Protein AF-S7WBQ9-F1 (afdb_monomer_lite)

Structure (mmCIF, N/CA/C/O backbone):
data_AF-S7WBQ9-F1
#
_entry.id   AF-S7WBQ9-F1
#
loop_
_atom_site.group_PDB
_atom_site.id
_atom_site.type_symbol
_atom_site.label_atom_id
_atom_site.label_alt_id
_atom_site.label_comp_id
_atom_site.label_asym_id
_atom_site.label_entity_id
_atom_site.label_seq_id
_atom_site.pdbx_PDB_ins_code
_atom_site.Cartn_x
_atom_site.Cartn_y
_atom_site.Cartn_z
_atom_site.occupancy
_atom_site.B_iso_or_equiv
_atom_site.auth_seq_id
_atom_site.auth_comp_id
_atom_site.auth_asym_id
_atom_site.auth_atom_id
_atom_site.pdbx_PDB_model_num
ATOM 1 N N . MET A 1 1 ? -24.923 5.954 -18.739 1.00 46.47 1 MET A N 1
ATOM 2 C CA . MET A 1 1 ? -25.498 4.594 -18.736 1.00 46.47 1 MET A CA 1
ATOM 3 C C . MET A 1 1 ? -24.574 3.638 -17.992 1.00 46.47 1 MET A C 1
ATOM 5 O O . MET A 1 1 ? -24.980 3.175 -16.937 1.00 46.47 1 MET A O 1
ATOM 9 N N . ASP A 1 2 ? -23.311 3.477 -18.403 1.00 51.97 2 ASP A N 1
ATOM 10 C CA . ASP A 1 2 ? -22.378 2.523 -17.764 1.00 51.97 2 ASP A CA 1
ATOM 11 C C . ASP A 1 2 ? -22.096 2.771 -16.276 1.00 51.97 2 ASP A C 1
ATOM 13 O O . ASP A 1 2 ? -22.209 1.851 -15.475 1.00 51.97 2 ASP A O 1
ATOM 17 N N . LYS A 1 3 ? -21.796 4.011 -15.855 1.00 46.22 3 LYS A N 1
ATOM 18 C CA . LYS A 1 3 ? -21.538 4.309 -14.427 1.00 46.22 3 LYS A CA 1
ATOM 19 C C . LYS A 1 3 ? -22.728 3.974 -13.517 1.00 46.22 3 LYS A C 1
ATOM 21 O O . LYS A 1 3 ? -22.528 3.496 -12.409 1.00 46.22 3 LYS A O 1
ATOM 26 N N . PHE A 1 4 ? -23.950 4.213 -13.992 1.00 50.03 4 PHE A N 1
ATOM 27 C CA . PHE A 1 4 ? -25.176 3.927 -13.245 1.00 50.03 4 PHE A CA 1
ATOM 28 C C . PHE A 1 4 ? -25.450 2.421 -13.175 1.00 50.03 4 PHE A C 1
ATOM 30 O O . PHE A 1 4 ? -25.741 1.898 -12.105 1.00 50.03 4 PHE A O 1
ATOM 37 N N . TYR A 1 5 ? -25.278 1.717 -14.297 1.00 56.56 5 TYR A N 1
ATOM 38 C CA . TYR A 1 5 ? -25.390 0.262 -14.347 1.00 56.56 5 TYR A CA 1
ATOM 39 C C . TYR A 1 5 ? -24.385 -0.418 -13.410 1.00 56.56 5 TYR A C 1
ATOM 41 O O . TYR A 1 5 ? -24.776 -1.266 -12.617 1.00 56.56 5 TYR A O 1
ATOM 49 N N . HIS A 1 6 ? -23.115 -0.000 -13.433 1.00 54.56 6 HIS A N 1
ATOM 50 C CA . HIS A 1 6 ? -22.093 -0.540 -12.534 1.00 54.56 6 HIS A CA 1
ATOM 51 C C . HIS A 1 6 ? -22.377 -0.231 -11.062 1.00 54.56 6 HIS A C 1
ATOM 53 O O . HIS A 1 6 ? -22.178 -1.100 -10.224 1.00 54.56 6 HIS A O 1
ATOM 59 N N . ALA A 1 7 ? -22.888 0.960 -10.738 1.00 56.34 7 ALA A N 1
ATOM 60 C CA . ALA A 1 7 ? -23.257 1.292 -9.364 1.00 56.34 7 ALA A CA 1
ATOM 61 C C . ALA A 1 7 ? -24.378 0.383 -8.832 1.00 56.34 7 ALA A C 1
ATOM 63 O O . ALA A 1 7 ? -24.259 -0.152 -7.733 1.00 56.34 7 ALA A O 1
ATOM 64 N N . ILE A 1 8 ? -25.436 0.159 -9.622 1.00 60.88 8 ILE A N 1
ATOM 65 C CA . ILE A 1 8 ? -26.539 -0.735 -9.231 1.00 60.88 8 ILE A CA 1
ATOM 66 C C . ILE A 1 8 ? -26.083 -2.191 -9.179 1.00 60.88 8 ILE A C 1
ATOM 68 O O . ILE A 1 8 ? -26.429 -2.905 -8.241 1.00 60.88 8 ILE A O 1
ATOM 72 N N . LYS A 1 9 ? -25.286 -2.626 -10.158 1.00 64.19 9 LYS A N 1
ATOM 73 C CA . LYS A 1 9 ? -24.733 -3.977 -10.195 1.00 64.19 9 LYS A CA 1
ATOM 74 C C . LYS A 1 9 ? -23.883 -4.257 -8.951 1.00 64.19 9 LYS A C 1
ATOM 76 O O . LYS A 1 9 ? -24.163 -5.225 -8.257 1.00 64.19 9 LYS A O 1
ATOM 81 N N . ASN A 1 10 ? -22.940 -3.377 -8.614 1.00 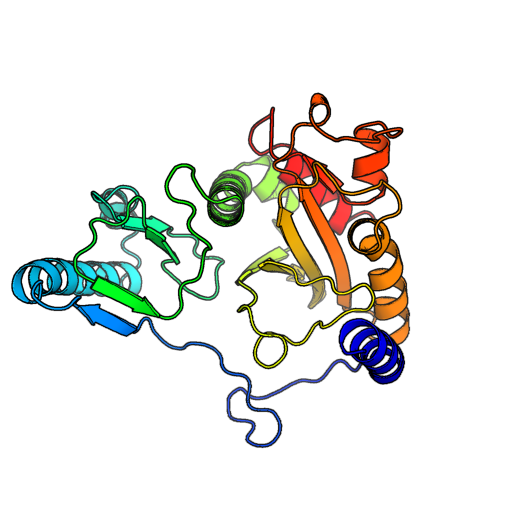59.72 10 ASN A N 1
ATOM 82 C CA . ASN A 1 10 ? -22.098 -3.535 -7.425 1.00 59.72 10 ASN A CA 1
ATOM 83 C C . ASN A 1 10 ? -22.928 -3.495 -6.130 1.00 59.72 10 ASN A C 1
ATOM 85 O O . ASN A 1 10 ? -22.661 -4.257 -5.208 1.00 59.72 10 ASN A O 1
ATOM 89 N N . ALA A 1 11 ? -23.962 -2.646 -6.058 1.00 59.94 11 ALA A N 1
ATOM 90 C CA . ALA A 1 11 ? -24.859 -2.593 -4.901 1.00 59.94 11 ALA A CA 1
ATOM 91 C C . ALA A 1 11 ? -25.689 -3.880 -4.720 1.00 59.94 11 ALA A C 1
ATOM 93 O O . ALA A 1 11 ? -26.032 -4.239 -3.593 1.00 59.94 11 ALA A O 1
ATOM 94 N N . TYR A 1 12 ? -26.022 -4.567 -5.817 1.00 58.50 12 TYR A N 1
ATOM 95 C CA . TYR A 1 12 ? -26.686 -5.869 -5.789 1.00 58.50 12 TYR A CA 1
ATOM 96 C C . TYR A 1 12 ? -25.706 -6.994 -5.431 1.00 58.50 12 TYR A C 1
ATOM 98 O O . TYR A 1 12 ? -25.972 -7.771 -4.520 1.00 58.50 12 TYR A O 1
ATOM 106 N N . GLU A 1 13 ? -24.553 -7.055 -6.100 1.00 64.75 13 GLU A N 1
ATOM 107 C CA . GLU A 1 13 ? -23.525 -8.082 -5.873 1.00 64.75 13 GLU A CA 1
ATOM 108 C C . GLU A 1 13 ? -22.939 -8.006 -4.458 1.00 64.75 13 GLU A C 1
ATOM 110 O O . GLU A 1 13 ? -22.724 -9.038 -3.826 1.00 64.75 13 GLU A O 1
ATOM 115 N N . GLY A 1 14 ? -22.788 -6.802 -3.901 1.00 58.72 14 GLY A N 1
ATOM 116 C CA . GLY A 1 14 ? -22.275 -6.604 -2.546 1.00 58.72 14 GLY A CA 1
ATOM 117 C C . GLY A 1 14 ? -23.183 -7.105 -1.415 1.00 58.72 14 GLY A C 1
ATOM 118 O O . GLY A 1 14 ? -22.824 -6.996 -0.244 1.00 58.72 14 GLY A O 1
ATOM 119 N N . GLN A 1 15 ? -24.364 -7.648 -1.729 1.00 63.94 15 GLN A N 1
ATOM 120 C CA . GLN A 1 15 ? -25.217 -8.355 -0.765 1.00 63.94 15 GLN A CA 1
ATOM 121 C C . GLN A 1 15 ? -24.813 -9.822 -0.584 1.00 63.94 15 GLN A C 1
ATOM 123 O O . GLN A 1 15 ? -25.278 -10.463 0.352 1.00 63.94 15 GLN A O 1
ATOM 128 N N . PHE A 1 16 ? -23.948 -10.338 -1.458 1.00 66.88 16 PHE A N 1
ATOM 129 C CA . PHE A 1 16 ? -23.557 -11.745 -1.513 1.00 66.88 16 PHE A CA 1
ATOM 130 C C . PHE A 1 16 ? -22.056 -11.940 -1.264 1.00 66.88 16 PHE A C 1
ATOM 132 O O . PHE A 1 16 ? -21.484 -12.933 -1.709 1.00 66.88 16 PHE A O 1
ATOM 139 N N . TYR A 1 17 ? -21.402 -10.991 -0.584 1.00 67.62 17 TYR A N 1
ATOM 140 C CA . TYR A 1 17 ? -20.005 -11.161 -0.196 1.00 67.62 1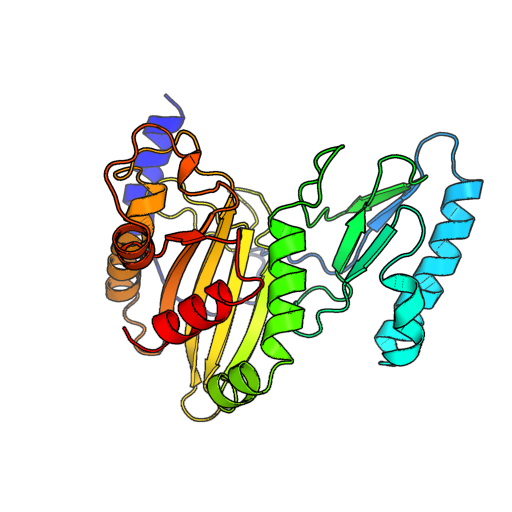7 TYR A CA 1
ATOM 141 C C . TYR A 1 17 ? -19.855 -12.359 0.746 1.00 67.62 17 TYR A C 1
ATOM 143 O O . TYR A 1 17 ? -20.604 -12.495 1.711 1.00 67.62 17 TYR A O 1
ATOM 151 N N . ALA A 1 18 ? -18.863 -13.200 0.467 1.00 63.44 18 ALA A N 1
ATOM 152 C CA . ALA A 1 18 ? -18.502 -14.347 1.283 1.00 63.44 18 ALA A CA 1
ATOM 153 C C . ALA A 1 18 ? -16.980 -14.420 1.415 1.00 63.44 18 ALA A C 1
ATOM 155 O O . ALA A 1 18 ? -16.252 -14.067 0.484 1.00 63.44 18 ALA A O 1
ATOM 156 N N . VAL A 1 19 ? -16.509 -14.903 2.563 1.00 68.06 19 VAL A N 1
ATOM 157 C CA . VAL A 1 19 ? -15.116 -15.325 2.726 1.00 68.06 19 VAL A CA 1
ATOM 158 C C . VAL A 1 19 ? -15.022 -16.769 2.249 1.00 68.06 19 VAL A C 1
ATOM 160 O O . VAL A 1 19 ? -15.786 -17.624 2.693 1.00 68.06 19 VAL A O 1
ATOM 163 N N . THR A 1 20 ? -14.114 -17.041 1.319 1.00 67.38 20 THR A N 1
ATOM 164 C CA . THR A 1 20 ? -13.908 -18.387 0.786 1.00 67.38 20 THR A CA 1
ATOM 165 C C . THR A 1 20 ? -12.421 -18.669 0.657 1.00 67.38 20 THR A C 1
ATOM 167 O O . THR A 1 20 ? -11.649 -17.802 0.242 1.00 67.38 20 THR A O 1
ATOM 170 N N . GLU A 1 21 ? -12.018 -19.878 1.035 1.00 69.62 21 GLU A N 1
ATOM 171 C CA . GLU A 1 21 ? -10.719 -20.405 0.643 1.00 69.62 21 GLU A CA 1
ATOM 172 C C . GLU A 1 21 ? -10.780 -20.738 -0.846 1.00 69.62 21 GLU A C 1
ATOM 174 O O . GLU A 1 21 ? -11.706 -21.408 -1.302 1.00 69.62 21 GLU A O 1
ATOM 179 N N . PHE A 1 22 ? -9.800 -20.269 -1.608 1.00 65.69 22 PHE A N 1
ATOM 180 C CA . PHE A 1 22 ? -9.689 -20.585 -3.024 1.00 65.69 22 PHE A CA 1
ATOM 181 C C . PHE A 1 22 ? -8.306 -21.156 -3.317 1.00 65.69 22 PHE A C 1
ATOM 183 O O . PHE A 1 22 ? -7.313 -20.799 -2.677 1.00 65.69 22 PHE A O 1
ATOM 190 N N . SER A 1 23 ? -8.247 -22.055 -4.295 1.00 65.50 23 SER A N 1
ATOM 191 C CA . SER A 1 23 ? -6.981 -22.542 -4.834 1.00 65.50 23 SER A CA 1
ATOM 192 C C . SER A 1 23 ? -6.536 -21.646 -5.984 1.00 65.50 23 SER A C 1
ATOM 194 O O . SER A 1 23 ? -7.359 -21.209 -6.784 1.00 65.50 23 SER A O 1
ATOM 196 N N . LEU A 1 24 ? -5.228 -21.423 -6.121 1.00 64.56 24 LEU A N 1
ATOM 197 C CA . LEU A 1 24 ? -4.674 -20.767 -7.314 1.00 64.56 24 LEU A CA 1
ATOM 198 C C . LEU A 1 24 ? -4.898 -21.599 -8.585 1.00 64.56 24 LEU A C 1
ATOM 200 O O . LEU A 1 24 ? -4.956 -21.047 -9.679 1.00 64.56 24 LEU A O 1
ATOM 204 N N . ASP A 1 25 ? -5.097 -22.907 -8.422 1.00 66.50 25 ASP A N 1
ATOM 205 C CA . ASP A 1 25 ? -5.392 -23.841 -9.508 1.00 66.50 25 ASP A CA 1
ATOM 206 C C . ASP A 1 25 ? -6.902 -24.001 -9.771 1.00 66.50 25 ASP A C 1
ATOM 208 O O . ASP A 1 25 ? -7.307 -24.853 -10.571 1.00 66.50 25 ASP A O 1
ATOM 212 N N . ASP A 1 26 ? -7.752 -23.233 -9.077 1.00 68.19 26 ASP A N 1
ATOM 213 C CA . ASP A 1 26 ? -9.201 -23.297 -9.251 1.00 68.19 26 ASP A CA 1
ATOM 214 C C . ASP A 1 26 ? -9.591 -22.824 -10.663 1.00 68.19 26 ASP A C 1
ATOM 216 O O . ASP A 1 26 ? -9.377 -21.676 -11.062 1.00 68.19 26 ASP A O 1
ATOM 220 N N . LYS A 1 27 ? -10.160 -23.743 -11.451 1.00 65.94 27 LYS A N 1
ATOM 221 C CA . LYS A 1 27 ? -10.572 -23.485 -12.838 1.00 65.94 27 LYS A CA 1
ATOM 222 C C . LYS A 1 27 ? -11.871 -22.690 -12.926 1.00 65.94 27 LYS A C 1
ATOM 224 O O . LYS A 1 27 ? -12.102 -22.052 -13.954 1.00 65.94 27 LYS A O 1
ATOM 229 N N . ASP A 1 28 ? -12.696 -22.751 -11.885 1.00 64.31 28 ASP A N 1
ATOM 230 C CA . ASP A 1 28 ? -13.993 -22.087 -11.811 1.00 64.31 28 ASP A CA 1
ATOM 231 C C . ASP A 1 28 ? -13.848 -20.656 -11.258 1.00 64.31 28 ASP A C 1
ATOM 233 O O . ASP A 1 28 ? -14.631 -19.772 -11.614 1.00 64.31 28 ASP A O 1
ATOM 237 N N . LEU A 1 29 ? -12.793 -20.397 -10.472 1.00 60.22 29 LEU A N 1
ATOM 238 C CA . LEU A 1 29 ? -12.396 -19.075 -9.967 1.00 60.22 2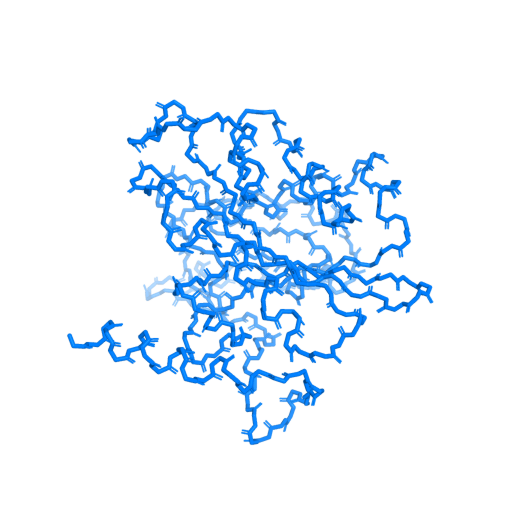9 LEU A CA 1
ATOM 239 C C . LEU A 1 29 ? -10.927 -18.754 -10.308 1.00 60.22 29 LEU A C 1
ATOM 241 O O . LEU A 1 29 ? -10.092 -18.660 -9.407 1.00 60.22 29 LEU A O 1
ATOM 245 N N . PRO A 1 30 ? -10.580 -18.546 -11.594 1.00 56.03 30 PRO A N 1
ATOM 246 C CA . PRO A 1 30 ? -9.198 -18.310 -11.989 1.00 56.03 30 PRO A CA 1
ATOM 247 C C . PRO A 1 30 ? -8.692 -16.967 -11.445 1.00 56.03 30 PRO A C 1
ATOM 249 O O . PRO A 1 30 ? -8.986 -15.901 -11.994 1.00 56.03 30 PRO A O 1
ATOM 252 N N . VAL A 1 31 ? -7.888 -17.016 -10.383 1.00 56.41 31 VAL A N 1
ATOM 253 C CA . VAL A 1 31 ? -7.159 -15.857 -9.861 1.00 56.41 31 VAL A CA 1
ATOM 254 C C . VAL A 1 31 ? -5.815 -15.775 -10.574 1.00 56.41 31 VAL A C 1
ATOM 256 O O . VAL A 1 31 ? -4.925 -16.592 -10.359 1.00 56.41 31 VAL A O 1
ATOM 259 N N . GLN A 1 32 ? -5.650 -14.775 -11.442 1.00 55.59 32 GLN A N 1
ATOM 260 C CA . GLN A 1 32 ? -4.356 -14.514 -12.072 1.00 55.59 32 GLN A CA 1
ATOM 261 C C . GLN A 1 32 ? -3.424 -13.817 -11.082 1.00 55.59 32 GLN A C 1
ATOM 263 O O . GLN A 1 32 ? -3.383 -12.589 -11.007 1.00 55.59 32 GLN A O 1
ATOM 268 N N . ILE A 1 33 ? -2.640 -14.607 -10.353 1.00 60.09 33 ILE A N 1
ATOM 269 C CA . ILE A 1 33 ? -1.433 -14.110 -9.698 1.00 60.09 33 ILE A CA 1
ATOM 270 C C . ILE A 1 33 ? -0.315 -14.139 -10.735 1.00 60.09 33 ILE A C 1
ATOM 272 O O . ILE A 1 33 ? -0.111 -15.133 -11.427 1.00 60.09 33 ILE A O 1
ATOM 276 N N . CYS A 1 34 ? 0.395 -13.027 -10.892 1.00 62.69 34 CYS A N 1
ATOM 277 C CA . CYS A 1 34 ? 1.584 -13.044 -11.723 1.00 62.69 34 CYS A CA 1
ATOM 278 C C . CYS A 1 34 ? 2.669 -13.894 -11.040 1.00 62.69 34 CYS A C 1
ATOM 280 O O . CYS A 1 34 ? 3.059 -13.622 -9.916 1.00 62.69 34 CYS A O 1
ATOM 282 N N . GLU A 1 35 ? 3.190 -14.911 -11.714 1.00 66.94 35 GLU A N 1
ATOM 283 C CA . GLU A 1 35 ? 4.240 -15.757 -11.130 1.00 66.94 35 GLU A CA 1
ATOM 284 C C . GLU A 1 35 ? 5.640 -15.160 -11.320 1.00 66.94 35 GLU A C 1
ATOM 286 O O . GLU A 1 35 ? 6.526 -15.359 -10.493 1.00 66.94 35 GLU A O 1
ATOM 291 N N . GLN A 1 36 ? 5.851 -14.409 -12.407 1.00 76.44 36 GLN A N 1
ATOM 292 C CA . GLN A 1 36 ? 7.166 -13.888 -12.779 1.00 76.44 36 GLN A CA 1
ATOM 293 C C . GLN A 1 36 ? 7.085 -12.619 -13.629 1.00 76.44 36 GLN A C 1
ATOM 295 O O . GLN A 1 36 ? 6.150 -12.427 -14.409 1.00 76.44 36 GLN A O 1
ATOM 300 N N . TYR A 1 37 ? 8.126 -11.790 -13.553 1.00 81.31 37 TYR A N 1
ATOM 301 C CA . TYR A 1 37 ? 8.299 -10.698 -14.503 1.00 81.31 37 TYR A CA 1
ATOM 302 C C . TYR A 1 37 ? 8.579 -11.235 -15.906 1.00 81.31 37 TYR A C 1
ATOM 304 O O . TYR A 1 37 ? 9.454 -12.073 -16.108 1.00 81.31 37 TYR A O 1
ATOM 312 N N . THR A 1 38 ? 7.867 -10.698 -16.890 1.00 85.44 38 THR A N 1
ATOM 313 C CA . THR A 1 38 ? 8.189 -10.860 -18.309 1.00 85.44 38 THR A CA 1
ATOM 314 C C . THR A 1 38 ? 8.807 -9.569 -18.808 1.00 85.44 38 THR A C 1
ATOM 316 O O . THR A 1 38 ? 8.162 -8.525 -18.743 1.00 85.44 38 THR A O 1
ATOM 319 N N . LEU A 1 39 ? 10.041 -9.632 -19.303 1.00 88.12 39 LEU A N 1
ATOM 320 C CA . LEU A 1 39 ? 10.758 -8.484 -19.846 1.00 88.12 39 LEU A CA 1
ATOM 321 C C . LEU A 1 39 ? 10.800 -8.570 -21.369 1.00 88.12 39 LEU A C 1
ATOM 323 O O . LEU A 1 39 ? 11.017 -9.637 -21.934 1.00 88.12 39 LEU A O 1
ATOM 327 N N . THR A 1 40 ? 10.555 -7.450 -22.043 1.00 89.38 40 THR A N 1
ATOM 328 C CA . THR A 1 40 ? 10.484 -7.372 -23.507 1.00 89.38 40 THR A CA 1
ATOM 329 C C . THR A 1 40 ? 11.289 -6.178 -23.997 1.00 89.38 40 THR A C 1
ATOM 331 O O . THR A 1 40 ? 10.991 -5.041 -23.627 1.00 89.38 40 THR A O 1
ATOM 334 N N . ALA A 1 41 ? 12.312 -6.432 -24.815 1.00 91.50 41 ALA A N 1
ATOM 335 C CA . ALA A 1 41 ? 13.123 -5.387 -25.433 1.00 91.50 41 ALA A CA 1
ATOM 336 C C . ALA A 1 41 ? 12.260 -4.473 -26.317 1.00 91.50 41 ALA A C 1
ATOM 338 O O . ALA A 1 41 ? 11.315 -4.929 -26.962 1.00 91.50 41 ALA A O 1
ATOM 339 N N . LYS A 1 42 ? 12.579 -3.178 -26.337 1.00 90.81 42 LYS A N 1
ATOM 340 C CA . LYS A 1 42 ? 11.962 -2.219 -27.258 1.00 90.81 42 LYS A CA 1
ATOM 341 C C . LYS A 1 42 ? 12.536 -2.406 -28.664 1.00 90.81 42 LYS A C 1
ATOM 343 O O . LYS A 1 42 ? 13.701 -2.775 -28.831 1.00 90.81 42 LYS A O 1
ATOM 348 N N . ASP A 1 43 ? 11.725 -2.102 -29.675 1.00 89.75 43 ASP A N 1
ATOM 349 C CA . ASP A 1 43 ? 12.123 -2.219 -31.078 1.00 89.75 43 ASP A CA 1
ATOM 350 C C . ASP A 1 43 ? 13.423 -1.447 -31.358 1.00 89.75 43 ASP A C 1
ATOM 352 O O . ASP A 1 43 ? 13.526 -0.246 -31.108 1.00 89.75 43 ASP A O 1
ATOM 356 N N . GLY A 1 44 ? 14.427 -2.152 -31.885 1.00 90.44 44 GLY A N 1
ATOM 357 C CA . GLY A 1 44 ? 15.729 -1.574 -32.228 1.00 90.44 44 GLY A CA 1
ATOM 358 C C . GLY A 1 44 ? 16.712 -1.408 -31.063 1.00 90.44 44 GLY A C 1
ATOM 359 O O . GLY A 1 44 ? 17.799 -0.895 -31.305 1.00 90.44 44 GLY A O 1
ATOM 360 N N . GLN A 1 45 ? 16.380 -1.860 -29.846 1.00 89.31 45 GLN A N 1
ATOM 361 C CA . GLN A 1 45 ? 17.235 -1.746 -28.648 1.00 89.31 45 GLN A CA 1
ATOM 362 C C . GLN A 1 45 ? 17.647 -3.113 -28.070 1.00 89.31 45 GLN A C 1
ATOM 364 O O . GLN A 1 45 ? 17.866 -3.256 -26.869 1.00 89.31 45 GLN A O 1
ATOM 369 N N . ASN A 1 46 ? 17.704 -4.155 -28.909 1.00 89.62 46 ASN A N 1
ATOM 370 C CA . ASN A 1 46 ? 17.921 -5.537 -28.459 1.00 89.62 46 ASN A CA 1
ATOM 371 C C . ASN A 1 46 ? 19.263 -5.737 -27.742 1.00 89.62 46 ASN A C 1
ATOM 373 O O . ASN A 1 46 ? 19.320 -6.483 -26.769 1.00 89.62 46 ASN A O 1
ATOM 377 N N . ASN A 1 47 ? 20.333 -5.091 -28.211 1.00 88.69 47 ASN A N 1
ATOM 378 C CA . ASN A 1 47 ? 21.664 -5.270 -27.628 1.00 88.69 47 ASN A CA 1
ATOM 379 C C . ASN A 1 47 ? 21.750 -4.586 -26.258 1.00 88.69 47 ASN A C 1
ATOM 381 O O . ASN A 1 47 ? 22.190 -5.197 -25.290 1.00 88.69 47 ASN A O 1
ATOM 385 N N . GLU A 1 48 ? 21.255 -3.352 -26.164 1.00 87.75 48 GLU A N 1
ATOM 386 C CA . GLU A 1 48 ? 21.172 -2.588 -24.921 1.00 87.75 48 GLU A CA 1
ATOM 387 C C . GLU A 1 48 ? 20.262 -3.286 -23.904 1.00 87.75 48 GLU A C 1
ATOM 389 O O . GLU A 1 48 ? 20.580 -3.348 -22.719 1.00 87.75 48 GLU A O 1
ATOM 394 N N . ALA A 1 49 ? 19.137 -3.850 -24.356 1.00 89.00 49 ALA A N 1
ATOM 395 C CA . ALA A 1 49 ? 18.251 -4.637 -23.506 1.00 89.00 49 ALA A CA 1
ATOM 396 C C . ALA A 1 49 ? 18.928 -5.915 -22.995 1.00 89.00 49 ALA A C 1
ATOM 398 O O . ALA A 1 49 ? 18.778 -6.235 -21.818 1.00 89.00 49 ALA A O 1
ATOM 399 N N . GLN A 1 50 ? 19.702 -6.611 -23.836 1.00 89.12 50 GLN A N 1
ATOM 400 C CA . GLN A 1 50 ? 20.386 -7.843 -23.443 1.00 89.12 50 GLN A CA 1
ATOM 401 C C . GLN A 1 50 ? 21.393 -7.608 -22.311 1.00 89.12 50 GLN A C 1
ATOM 403 O O . GLN A 1 50 ? 21.403 -8.371 -21.348 1.00 89.12 50 GLN A O 1
ATOM 408 N N . GLU A 1 51 ? 22.173 -6.522 -22.366 1.00 86.94 51 GLU A N 1
ATOM 409 C CA . GLU A 1 51 ? 23.089 -6.157 -21.275 1.00 86.94 51 GLU A CA 1
ATOM 410 C C . GLU A 1 51 ? 22.343 -5.961 -19.946 1.00 86.94 51 GLU A C 1
ATOM 412 O O . GLU A 1 51 ? 22.819 -6.372 -18.885 1.00 86.94 51 GLU A O 1
ATOM 417 N N . VAL A 1 52 ? 21.148 -5.362 -19.985 1.00 87.19 52 VAL A N 1
ATOM 418 C CA . VAL A 1 52 ? 20.322 -5.198 -18.783 1.00 87.19 52 VAL A CA 1
ATOM 419 C C . VAL A 1 52 ? 19.703 -6.522 -18.332 1.00 87.19 52 VAL A C 1
ATOM 421 O O . VAL A 1 52 ? 19.637 -6.780 -17.132 1.00 87.19 52 VAL A O 1
ATOM 424 N N . PHE A 1 53 ? 19.293 -7.394 -19.252 1.00 90.19 53 PHE A N 1
ATOM 425 C CA . PHE A 1 53 ? 18.731 -8.705 -18.915 1.00 90.19 53 PHE A CA 1
ATOM 426 C C . PHE A 1 53 ? 19.750 -9.612 -18.223 1.00 90.19 53 PHE A C 1
ATOM 428 O O . PHE A 1 53 ? 19.428 -10.206 -17.194 1.00 90.19 53 PHE A O 1
ATOM 435 N N . ASP A 1 54 ? 20.993 -9.645 -18.701 1.00 88.31 54 ASP A N 1
ATOM 436 C CA . ASP A 1 54 ? 22.069 -10.426 -18.078 1.00 88.31 54 ASP A CA 1
ATOM 437 C C . ASP A 1 54 ? 22.343 -9.953 -16.641 1.00 88.31 54 ASP A C 1
ATOM 439 O O . ASP A 1 54 ? 22.549 -10.743 -15.711 1.00 88.31 54 ASP A O 1
ATOM 443 N N . ARG A 1 55 ? 22.277 -8.635 -16.428 1.00 88.00 55 ARG A N 1
ATOM 444 C CA . ARG A 1 55 ? 22.337 -8.047 -15.091 1.00 88.00 55 ARG A CA 1
ATOM 445 C C . ARG A 1 55 ? 21.142 -8.507 -14.249 1.00 88.00 55 ARG A C 1
ATOM 447 O O . ARG A 1 55 ? 21.341 -8.947 -13.119 1.00 88.00 55 ARG A O 1
ATOM 454 N N . LEU A 1 56 ? 19.918 -8.456 -14.764 1.00 88.12 56 LEU A N 1
ATOM 455 C CA . LEU A 1 56 ? 18.722 -8.846 -14.008 1.00 88.12 56 LEU A CA 1
ATOM 456 C C . LEU A 1 56 ? 18.692 -10.333 -13.619 1.00 88.12 56 LEU A C 1
ATOM 458 O O . LEU A 1 56 ? 18.183 -10.654 -12.545 1.00 88.12 56 LEU A O 1
ATOM 462 N N . GLU A 1 57 ? 19.307 -11.228 -14.395 1.00 89.06 57 GLU A N 1
ATOM 463 C CA . GLU A 1 57 ? 19.534 -12.614 -13.951 1.00 89.06 57 GLU A CA 1
ATOM 464 C C . GLU A 1 57 ? 20.465 -12.672 -12.727 1.00 89.06 57 GLU A C 1
ATOM 466 O O . GLU A 1 57 ? 20.223 -13.433 -11.791 1.00 89.06 57 GLU A O 1
ATOM 471 N N . THR A 1 58 ? 21.467 -11.789 -12.649 1.00 88.56 58 THR A N 1
ATOM 472 C CA . THR A 1 58 ? 22.290 -11.648 -11.433 1.00 88.56 58 THR A CA 1
ATOM 473 C C . THR A 1 58 ? 21.450 -11.172 -10.244 1.00 88.56 58 THR A C 1
ATOM 475 O O . THR A 1 58 ? 21.603 -11.695 -9.141 1.00 88.56 58 THR A O 1
ATOM 478 N N . LEU A 1 59 ? 20.542 -10.208 -10.439 1.00 87.25 59 LEU A N 1
ATOM 479 C CA . LEU A 1 59 ? 19.622 -9.758 -9.385 1.00 87.25 59 LEU A CA 1
ATOM 480 C C . LEU A 1 59 ? 18.737 -10.907 -8.884 1.00 87.25 59 LEU A C 1
ATOM 482 O O . LEU A 1 59 ? 18.607 -11.093 -7.674 1.00 87.25 59 LEU A O 1
ATOM 486 N N . LYS A 1 60 ? 18.164 -11.691 -9.800 1.00 87.31 60 LYS A N 1
ATOM 487 C CA . LYS A 1 60 ? 17.351 -12.872 -9.484 1.00 87.31 60 LYS A CA 1
ATOM 488 C C . LYS A 1 60 ? 18.128 -13.888 -8.645 1.00 87.31 60 LYS A C 1
ATOM 490 O O . LYS A 1 60 ? 17.616 -14.347 -7.625 1.00 87.31 60 LYS A O 1
ATOM 495 N N . ASP A 1 61 ? 19.378 -14.169 -9.002 1.00 88.44 61 ASP A N 1
ATOM 496 C CA . ASP A 1 61 ? 20.253 -15.058 -8.232 1.00 88.44 61 ASP A CA 1
ATOM 497 C C . ASP A 1 61 ? 20.571 -14.521 -6.829 1.00 88.44 61 ASP A C 1
ATOM 499 O O . ASP A 1 61 ? 20.593 -15.283 -5.860 1.00 88.44 61 ASP A O 1
ATOM 503 N N . LEU A 1 62 ? 20.837 -13.217 -6.702 1.00 87.38 62 LEU A N 1
ATOM 504 C CA . LEU A 1 62 ? 21.105 -12.573 -5.410 1.00 87.38 62 LEU A CA 1
ATOM 505 C C . LEU A 1 62 ? 19.882 -12.625 -4.493 1.00 87.38 62 LEU A C 1
ATOM 507 O O . LEU A 1 62 ? 20.009 -12.910 -3.301 1.00 87.38 62 LEU A O 1
ATOM 511 N N . VAL A 1 63 ? 18.702 -12.384 -5.063 1.00 84.75 63 VAL A N 1
ATOM 512 C CA . VAL A 1 63 ? 17.412 -12.480 -4.379 1.00 84.75 63 VAL A CA 1
ATOM 513 C C . VAL A 1 63 ? 17.154 -13.908 -3.905 1.00 84.75 63 VAL A C 1
ATOM 515 O O . VAL A 1 63 ? 16.863 -14.100 -2.728 1.00 84.75 63 VAL A O 1
ATOM 518 N N . ALA A 1 64 ? 17.344 -14.909 -4.770 1.00 84.69 64 ALA A N 1
ATOM 519 C CA . ALA A 1 64 ? 17.161 -16.318 -4.419 1.00 84.69 64 ALA A CA 1
ATOM 520 C C . ALA A 1 64 ? 18.121 -16.792 -3.311 1.00 84.69 64 ALA A C 1
ATOM 522 O O . ALA A 1 64 ? 17.768 -17.655 -2.510 1.00 84.69 64 ALA A O 1
ATOM 523 N N . LYS A 1 65 ? 19.329 -16.217 -3.244 1.00 86.06 65 LYS A N 1
ATOM 524 C CA . LYS A 1 65 ? 20.329 -16.504 -2.200 1.00 86.06 65 LYS A CA 1
ATOM 525 C C . LYS A 1 65 ? 20.102 -15.735 -0.896 1.00 86.06 65 LYS A C 1
ATOM 527 O O . LYS A 1 65 ? 20.738 -16.064 0.100 1.00 86.06 65 LYS A O 1
ATOM 532 N N . GLY A 1 66 ? 19.237 -14.719 -0.889 1.00 80.38 66 GLY A N 1
ATOM 533 C CA . GLY A 1 66 ? 19.039 -13.844 0.269 1.00 80.38 66 GLY A CA 1
ATOM 534 C C . GLY A 1 66 ? 20.236 -12.929 0.571 1.00 80.38 66 GLY A C 1
ATOM 535 O O . GLY A 1 66 ? 20.390 -12.485 1.707 1.00 80.38 66 GLY A O 1
ATOM 536 N N . ASP A 1 67 ? 21.083 -12.626 -0.421 1.00 80.12 67 ASP A N 1
ATOM 537 C CA . ASP A 1 67 ? 22.299 -11.808 -0.267 1.00 80.12 67 ASP A CA 1
ATOM 538 C C . ASP A 1 67 ? 21.958 -10.299 -0.177 1.00 80.12 67 ASP A C 1
ATOM 540 O O . ASP A 1 67 ? 22.289 -9.507 -1.063 1.00 80.12 67 ASP A O 1
ATOM 544 N N . VAL A 1 68 ? 21.284 -9.877 0.902 1.00 74.50 68 VAL A N 1
ATOM 545 C CA . VAL A 1 68 ? 20.736 -8.510 1.070 1.00 74.50 68 VAL A CA 1
ATOM 546 C C . VAL A 1 68 ? 21.795 -7.413 0.902 1.00 74.50 68 VAL A C 1
ATOM 548 O O . VAL A 1 68 ? 21.518 -6.372 0.305 1.00 74.50 68 VAL A O 1
ATOM 551 N N . GLU A 1 69 ? 23.026 -7.640 1.367 1.00 76.25 69 GLU A N 1
ATOM 552 C CA . GLU A 1 69 ? 24.125 -6.669 1.242 1.00 76.25 69 GLU A CA 1
ATOM 553 C C . GLU A 1 69 ? 24.481 -6.376 -0.222 1.00 76.25 69 GLU A C 1
ATOM 555 O O . GLU A 1 69 ? 24.743 -5.231 -0.595 1.00 76.25 69 GLU A O 1
ATOM 560 N N . LYS A 1 70 ? 24.421 -7.397 -1.083 1.00 82.69 70 LYS A N 1
ATOM 561 C CA . LYS A 1 70 ? 24.715 -7.272 -2.517 1.00 82.69 70 LYS A CA 1
ATOM 562 C C . LYS A 1 70 ? 23.551 -6.684 -3.311 1.00 82.69 70 LYS A C 1
ATOM 564 O O . LYS A 1 70 ? 23.730 -6.362 -4.483 1.00 82.69 70 LYS A O 1
ATOM 569 N N . LEU A 1 71 ? 22.383 -6.503 -2.688 1.00 82.38 71 LEU A N 1
ATOM 570 C CA . LEU A 1 71 ? 21.240 -5.815 -3.291 1.00 82.38 71 LEU A CA 1
ATOM 571 C C . LEU A 1 71 ? 21.353 -4.286 -3.194 1.00 82.38 71 LEU A C 1
ATOM 573 O O . LEU A 1 71 ? 20.618 -3.581 -3.879 1.00 82.38 71 LEU A O 1
ATOM 577 N N . ALA A 1 72 ? 22.278 -3.746 -2.390 1.00 81.25 72 ALA A N 1
ATOM 578 C CA . ALA A 1 72 ? 22.431 -2.299 -2.222 1.00 81.25 72 ALA A CA 1
ATOM 579 C C . ALA A 1 72 ? 22.634 -1.518 -3.544 1.00 81.25 72 ALA A C 1
ATOM 581 O O . ALA A 1 72 ? 21.954 -0.504 -3.712 1.00 81.25 72 ALA A O 1
ATOM 582 N N . PRO A 1 73 ? 23.459 -1.975 -4.513 1.00 82.62 73 PRO A N 1
ATOM 583 C CA . PRO A 1 73 ? 23.618 -1.293 -5.803 1.00 82.62 73 PRO A CA 1
ATOM 584 C C . PRO A 1 73 ? 22.335 -1.255 -6.646 1.00 82.62 73 PRO A C 1
ATOM 586 O O . PRO A 1 73 ? 22.164 -0.362 -7.465 1.00 82.62 73 PRO A O 1
ATOM 589 N N . TRP A 1 74 ? 21.414 -2.197 -6.428 1.00 82.38 74 TRP A N 1
ATOM 590 C CA . TRP A 1 74 ? 20.173 -2.328 -7.195 1.00 82.38 74 TRP A CA 1
ATOM 591 C C . TRP A 1 74 ? 19.072 -1.368 -6.743 1.00 82.38 74 TRP A C 1
ATOM 593 O O . TRP A 1 74 ? 18.089 -1.176 -7.456 1.00 82.38 74 TRP A O 1
ATOM 603 N N . LYS A 1 75 ? 19.235 -0.737 -5.574 1.00 76.75 75 LYS A N 1
ATOM 604 C CA . LYS A 1 75 ? 18.291 0.267 -5.060 1.00 76.75 75 LYS A CA 1
ATOM 605 C C . LYS A 1 75 ? 18.324 1.572 -5.864 1.00 76.75 75 LYS A C 1
ATOM 607 O O . LYS A 1 75 ? 17.364 2.332 -5.827 1.00 76.75 75 LYS A O 1
ATOM 612 N N . GLU A 1 76 ? 19.411 1.838 -6.585 1.00 74.00 76 GLU A N 1
ATOM 613 C CA . GLU A 1 76 ? 19.594 3.032 -7.417 1.00 74.00 76 GLU A CA 1
ATOM 614 C C . GLU A 1 76 ? 20.459 2.697 -8.644 1.00 74.00 76 GLU A C 1
ATOM 616 O O . GLU A 1 76 ? 21.609 3.126 -8.741 1.00 74.00 76 GLU A O 1
ATOM 621 N N . ASP A 1 77 ? 19.917 1.924 -9.590 1.00 74.31 77 ASP A N 1
ATOM 622 C CA . ASP A 1 77 ? 20.656 1.444 -10.762 1.00 74.31 77 ASP A CA 1
ATOM 623 C C . ASP A 1 77 ? 20.257 2.186 -12.045 1.00 74.31 77 ASP A C 1
ATOM 625 O O . ASP A 1 77 ? 19.389 1.760 -12.809 1.00 74.31 77 ASP A O 1
ATOM 629 N N . GLY A 1 78 ? 20.886 3.340 -12.283 1.00 77.19 78 GLY A N 1
ATOM 630 C CA . GLY A 1 78 ? 20.596 4.166 -13.456 1.00 77.19 78 GLY A CA 1
ATOM 631 C C . GLY A 1 78 ? 19.116 4.562 -13.517 1.00 77.19 78 GLY A C 1
ATOM 632 O O . GLY A 1 78 ? 18.616 5.248 -12.617 1.00 77.19 78 GLY A O 1
ATOM 633 N N . SER A 1 79 ? 18.437 4.110 -14.572 1.00 75.50 79 SER A N 1
ATOM 634 C CA . SER A 1 79 ? 17.014 4.348 -14.864 1.00 75.50 79 SER A CA 1
ATOM 635 C C . SER A 1 79 ? 16.067 3.325 -14.227 1.00 75.50 79 SER A C 1
ATOM 637 O O . SER A 1 79 ? 14.856 3.375 -14.443 1.00 75.50 79 SER A O 1
ATOM 639 N N . PHE A 1 80 ? 16.606 2.402 -13.433 1.00 79.94 80 PHE A N 1
ATOM 640 C CA . PHE A 1 80 ? 15.905 1.290 -12.807 1.00 79.94 80 PHE A CA 1
ATOM 641 C C . PHE A 1 80 ? 16.146 1.269 -11.292 1.00 79.94 80 PHE A C 1
ATOM 643 O O . PHE A 1 80 ? 17.194 1.687 -10.793 1.00 79.94 80 PHE A O 1
ATOM 650 N N . ARG A 1 81 ? 15.163 0.779 -10.536 1.00 83.12 81 ARG A N 1
ATOM 651 C CA . ARG A 1 81 ? 15.271 0.554 -9.094 1.00 83.12 81 ARG A CA 1
ATOM 652 C C . ARG A 1 81 ? 14.610 -0.768 -8.719 1.00 83.12 81 ARG A C 1
ATOM 654 O O . ARG A 1 81 ? 13.441 -0.990 -9.022 1.00 83.12 81 ARG A O 1
ATOM 661 N N . ALA A 1 82 ? 15.337 -1.594 -7.973 1.00 83.69 82 ALA A N 1
ATOM 662 C CA . ALA A 1 82 ? 14.798 -2.743 -7.261 1.00 83.69 82 ALA A CA 1
ATOM 663 C C . ALA A 1 82 ? 14.506 -2.363 -5.801 1.00 83.69 82 ALA A C 1
ATOM 665 O O . ALA A 1 82 ? 15.402 -1.999 -5.034 1.00 83.69 82 ALA A O 1
ATOM 666 N N . ILE A 1 83 ? 13.242 -2.466 -5.402 1.00 81.31 83 ILE A N 1
ATOM 667 C CA . ILE A 1 83 ? 12.787 -2.255 -4.032 1.00 81.31 83 ILE A CA 1
ATOM 668 C C . ILE A 1 83 ? 12.720 -3.617 -3.339 1.00 81.31 83 ILE A C 1
ATOM 670 O O . ILE A 1 83 ? 11.905 -4.482 -3.663 1.00 81.31 83 ILE A O 1
ATOM 674 N N . THR A 1 84 ? 13.600 -3.810 -2.361 1.00 78.56 84 THR A N 1
ATOM 675 C CA . THR A 1 84 ? 13.763 -5.074 -1.631 1.00 78.56 84 THR A CA 1
ATOM 676 C C . THR A 1 84 ? 12.849 -5.136 -0.408 1.00 78.56 84 THR A C 1
ATOM 678 O O . THR A 1 84 ? 13.324 -5.263 0.723 1.00 78.56 84 THR A O 1
ATOM 681 N N . PHE A 1 85 ? 11.540 -4.995 -0.612 1.00 77.50 85 PHE A N 1
ATOM 682 C CA . PHE A 1 85 ? 10.553 -5.129 0.458 1.00 77.50 85 PHE A CA 1
ATOM 683 C C . PHE A 1 85 ? 10.125 -6.596 0.599 1.00 77.50 85 PHE A C 1
ATOM 685 O O . PHE A 1 85 ? 9.270 -7.073 -0.138 1.00 77.50 85 PHE A O 1
ATOM 692 N N . ASP A 1 86 ? 10.755 -7.313 1.529 1.00 70.19 86 ASP A N 1
ATOM 693 C CA . ASP A 1 86 ? 10.612 -8.762 1.761 1.00 70.19 86 ASP A CA 1
ATOM 694 C C . ASP A 1 86 ? 9.212 -9.200 2.223 1.00 70.19 86 ASP A C 1
ATOM 696 O O . ASP A 1 86 ? 8.871 -10.377 2.158 1.00 70.19 86 ASP A O 1
ATOM 700 N N . ARG A 1 87 ? 8.385 -8.252 2.669 1.00 76.56 87 ARG A N 1
ATOM 701 C CA . ARG A 1 87 ? 6.977 -8.473 3.029 1.00 76.56 87 ARG A CA 1
ATOM 702 C C . ARG A 1 87 ? 6.017 -8.372 1.846 1.00 76.56 87 ARG A C 1
ATOM 704 O O . ARG A 1 87 ? 4.823 -8.608 2.020 1.00 76.56 87 ARG A O 1
ATOM 711 N N . HIS A 1 88 ? 6.502 -8.001 0.663 1.00 75.06 88 HIS A N 1
ATOM 712 C CA . HIS A 1 88 ? 5.679 -7.974 -0.537 1.00 75.06 88 HIS A CA 1
ATOM 713 C C . HIS A 1 88 ? 5.651 -9.342 -1.224 1.00 75.06 88 HIS A C 1
ATOM 715 O O . HIS A 1 88 ? 6.691 -9.975 -1.380 1.00 75.06 88 HIS A O 1
ATOM 721 N N . LEU A 1 89 ? 4.479 -9.770 -1.704 1.00 71.88 89 LEU A N 1
ATOM 722 C CA . LEU A 1 89 ? 4.327 -11.071 -2.382 1.00 71.88 89 LEU A CA 1
ATOM 723 C C . LEU A 1 89 ? 5.064 -11.161 -3.734 1.00 71.88 89 LEU A C 1
ATOM 725 O O . LEU A 1 89 ? 5.327 -12.252 -4.225 1.00 71.88 89 LEU A O 1
ATOM 729 N N . PHE A 1 90 ? 5.442 -10.018 -4.306 1.00 73.38 90 PHE A N 1
ATOM 730 C CA . PHE A 1 90 ? 6.400 -9.915 -5.412 1.00 73.38 90 PHE A CA 1
ATOM 731 C C . PHE A 1 90 ? 7.710 -9.329 -4.912 1.00 73.38 90 PHE A C 1
ATOM 733 O O . PHE A 1 90 ? 7.725 -8.177 -4.474 1.00 73.38 90 PHE A O 1
ATOM 740 N N . TYR A 1 91 ? 8.794 -10.094 -5.023 1.00 72.69 91 TYR A N 1
ATOM 741 C CA . TYR A 1 91 ? 10.113 -9.685 -4.562 1.00 72.69 91 TYR A CA 1
ATOM 742 C C . TYR A 1 91 ? 11.193 -10.009 -5.611 1.00 72.69 91 TYR A C 1
ATOM 744 O O . TYR A 1 91 ? 11.303 -11.166 -6.022 1.00 72.69 91 TYR A O 1
ATOM 752 N N . PRO A 1 92 ? 12.016 -9.029 -6.034 1.00 80.12 92 PRO A N 1
ATOM 753 C CA . PRO A 1 92 ? 11.974 -7.614 -5.670 1.00 80.12 92 PRO A CA 1
ATOM 754 C C . PRO A 1 92 ? 10.905 -6.859 -6.471 1.00 80.12 92 PRO A C 1
ATOM 756 O O . PRO A 1 92 ? 10.530 -7.256 -7.570 1.00 80.12 92 PRO A O 1
ATOM 759 N N . LEU A 1 93 ? 10.449 -5.731 -5.938 1.00 83.50 93 LEU A N 1
ATOM 760 C CA . LEU A 1 93 ? 9.558 -4.813 -6.644 1.00 83.50 93 LEU A CA 1
ATOM 761 C C . LEU A 1 93 ? 10.366 -3.956 -7.623 1.00 83.50 93 LEU A C 1
ATOM 763 O O . LEU A 1 93 ? 11.374 -3.370 -7.232 1.00 83.50 93 LEU A O 1
ATOM 767 N N . LEU A 1 94 ? 9.931 -3.868 -8.880 1.00 82.75 94 LEU A N 1
ATOM 768 C CA . LEU A 1 94 ? 10.634 -3.103 -9.913 1.00 82.75 94 LEU A CA 1
ATOM 769 C C . LEU A 1 94 ? 9.981 -1.743 -10.169 1.00 82.75 94 LEU A C 1
ATOM 771 O O . LEU A 1 94 ? 8.771 -1.658 -10.376 1.00 82.75 94 LEU A O 1
ATOM 775 N N . ASP A 1 95 ? 10.806 -0.699 -10.193 1.00 82.38 95 ASP A N 1
ATOM 776 C CA . ASP A 1 95 ? 10.430 0.691 -10.451 1.00 82.38 95 ASP A CA 1
ATOM 777 C C . ASP A 1 95 ? 11.304 1.280 -11.572 1.00 82.38 95 ASP A C 1
ATOM 779 O O . ASP A 1 95 ? 12.509 1.013 -11.645 1.00 82.38 95 ASP A O 1
ATOM 783 N N . LYS A 1 96 ? 10.701 2.093 -12.449 1.00 78.25 96 LYS A N 1
ATOM 784 C CA . LYS A 1 96 ? 11.444 2.872 -13.453 1.00 78.25 96 LYS A CA 1
ATOM 785 C C . LYS A 1 96 ? 11.614 4.289 -12.947 1.00 78.25 96 LYS A C 1
ATOM 787 O O . LYS A 1 96 ? 10.671 4.925 -12.491 1.00 78.25 96 LYS A O 1
ATOM 792 N N . LYS A 1 97 ? 12.821 4.816 -13.096 1.00 76.38 97 LYS A N 1
ATOM 793 C CA . LYS A 1 97 ? 13.136 6.203 -12.745 1.00 76.38 97 LYS A CA 1
ATOM 794 C C . LYS A 1 97 ? 12.919 7.148 -13.921 1.00 76.38 97 LYS A C 1
ATOM 796 O O . LYS A 1 97 ? 12.557 8.305 -13.711 1.00 76.38 97 LYS A O 1
ATOM 801 N N . ASP A 1 98 ? 13.094 6.648 -15.140 1.00 76.06 98 ASP A N 1
ATOM 802 C CA . ASP A 1 98 ? 12.866 7.375 -16.385 1.00 76.06 98 ASP A CA 1
ATOM 803 C C . ASP A 1 98 ? 12.446 6.436 -17.533 1.00 76.06 98 ASP A C 1
ATOM 805 O O . ASP A 1 98 ? 12.382 5.215 -17.381 1.00 76.06 98 ASP A O 1
ATOM 809 N N . GLU A 1 99 ? 12.118 7.022 -18.687 1.00 80.31 99 GLU A N 1
ATOM 810 C CA . GLU A 1 99 ? 11.655 6.294 -19.879 1.00 80.31 99 GLU A CA 1
ATOM 811 C C . GLU A 1 99 ? 12.791 5.747 -20.766 1.00 80.31 99 GLU A C 1
ATOM 813 O O . GLU A 1 99 ? 12.518 5.128 -21.800 1.00 80.31 99 GLU A O 1
ATOM 818 N N . SER A 1 100 ? 14.058 5.962 -20.397 1.00 83.25 100 SER A N 1
ATOM 819 C CA . SER A 1 100 ? 15.221 5.604 -21.221 1.00 83.25 100 SER A CA 1
ATOM 820 C C . SER A 1 100 ? 15.572 4.116 -21.195 1.00 83.25 100 SER A C 1
ATOM 822 O O . SER A 1 100 ? 16.415 3.678 -21.977 1.00 83.25 100 SER A O 1
ATOM 824 N N . LEU A 1 101 ? 14.895 3.318 -20.359 1.00 85.94 101 LEU A N 1
ATOM 825 C CA . LEU A 1 101 ? 15.096 1.872 -20.312 1.00 85.94 101 LEU A CA 1
ATOM 826 C C . LEU A 1 101 ? 14.876 1.235 -21.697 1.00 85.94 101 LEU A C 1
ATOM 828 O O . LEU A 1 101 ? 13.847 1.505 -22.327 1.00 85.94 101 LEU A O 1
ATOM 832 N N . PRO A 1 102 ? 15.780 0.352 -22.159 1.00 89.00 102 PRO A N 1
ATOM 833 C CA . PRO A 1 102 ? 15.697 -0.277 -23.480 1.00 89.00 102 PRO A CA 1
ATOM 834 C C . PRO A 1 102 ? 14.666 -1.418 -23.558 1.00 89.00 102 PRO A C 1
ATOM 836 O O . PRO A 1 102 ? 14.580 -2.126 -24.558 1.00 89.00 102 PRO A O 1
ATOM 839 N N . PHE A 1 103 ? 13.871 -1.623 -22.507 1.00 88.88 103 PHE A N 1
ATOM 840 C CA . PHE A 1 103 ? 12.878 -2.687 -22.402 1.00 88.88 103 PHE A CA 1
ATOM 841 C C . PHE A 1 103 ? 11.622 -2.206 -21.667 1.00 88.88 103 PHE A C 1
ATOM 843 O O . PHE A 1 103 ? 11.584 -1.134 -21.061 1.00 88.88 103 PHE A O 1
ATOM 850 N N . THR A 1 104 ? 10.583 -3.026 -21.734 1.00 86.00 104 THR A N 1
ATOM 851 C CA . THR A 1 104 ? 9.361 -2.942 -20.932 1.00 86.00 104 THR A CA 1
ATOM 852 C C . THR A 1 104 ? 9.236 -4.209 -20.093 1.00 86.00 104 THR A C 1
ATOM 854 O O . THR A 1 104 ? 9.854 -5.226 -20.417 1.00 86.00 104 THR A O 1
ATOM 857 N N . TRP A 1 105 ? 8.456 -4.172 -19.015 1.00 83.88 105 TRP A N 1
ATOM 858 C CA . TRP A 1 105 ? 8.162 -5.371 -18.239 1.00 83.88 105 TRP A CA 1
ATOM 859 C C . TRP A 1 105 ? 6.681 -5.473 -17.903 1.00 83.88 105 TRP A C 1
ATOM 861 O O . TRP A 1 105 ? 5.968 -4.474 -17.824 1.00 83.88 105 TRP A O 1
ATOM 871 N N . SER A 1 106 ? 6.235 -6.702 -17.683 1.00 76.56 106 SER A N 1
ATOM 872 C CA . SER A 1 106 ? 4.906 -7.020 -17.184 1.00 76.56 106 SER A CA 1
ATOM 873 C C . SER A 1 106 ? 5.027 -7.971 -15.994 1.00 76.56 106 SER A C 1
ATOM 875 O O . SER A 1 106 ? 5.821 -8.910 -16.068 1.00 76.56 106 SER A O 1
ATOM 877 N N . PRO A 1 107 ? 4.244 -7.774 -14.924 1.00 70.94 107 PRO A N 1
ATOM 878 C CA . PRO A 1 107 ? 3.298 -6.683 -14.715 1.00 70.94 107 PRO A CA 1
ATOM 879 C C . PRO A 1 107 ? 4.034 -5.385 -14.375 1.00 70.94 107 PRO A C 1
ATOM 881 O O . PRO A 1 107 ? 5.003 -5.383 -13.613 1.00 70.94 107 PRO A O 1
ATOM 884 N N . MET A 1 108 ? 3.545 -4.265 -14.905 1.00 68.50 108 MET A N 1
ATOM 885 C CA . MET A 1 108 ? 3.888 -2.963 -14.339 1.00 68.50 108 MET A CA 1
ATOM 886 C C . MET A 1 108 ? 3.141 -2.828 -13.014 1.00 68.50 108 MET A C 1
ATOM 888 O O . MET A 1 108 ? 1.911 -2.829 -12.990 1.00 68.50 108 MET A O 1
ATOM 892 N N . LEU A 1 109 ? 3.890 -2.806 -11.911 1.00 65.44 109 LEU A N 1
ATOM 893 C CA . LEU A 1 109 ? 3.308 -2.781 -10.569 1.00 65.44 109 LEU A CA 1
ATOM 894 C C . LEU A 1 109 ? 2.997 -1.373 -10.073 1.00 65.44 109 LEU A C 1
ATOM 896 O O . LEU A 1 109 ? 2.143 -1.256 -9.207 1.00 65.44 109 LEU A O 1
ATOM 900 N N . PHE A 1 110 ? 3.662 -0.354 -10.616 1.00 72.81 110 PHE A N 1
ATOM 901 C CA . PHE A 1 110 ? 3.486 1.035 -10.211 1.00 72.81 110 PHE A CA 1
ATOM 902 C C . PHE A 1 110 ? 3.138 1.913 -11.405 1.00 72.81 110 PHE A C 1
ATOM 904 O O . PHE A 1 110 ? 3.755 1.779 -12.472 1.00 72.81 110 PHE A O 1
ATOM 911 N N . ASP A 1 111 ? 2.223 2.859 -11.203 1.00 64.69 111 ASP A N 1
ATOM 912 C CA . ASP A 1 111 ? 1.992 3.922 -12.172 1.00 64.69 111 ASP A CA 1
ATOM 913 C C . ASP A 1 111 ? 3.155 4.913 -12.151 1.00 64.69 111 ASP A C 1
ATOM 915 O O . ASP A 1 111 ? 3.494 5.503 -11.125 1.00 64.69 111 ASP A O 1
ATOM 919 N N . TYR A 1 112 ? 3.774 5.124 -13.310 1.00 60.59 112 TYR A N 1
ATOM 920 C CA . TYR A 1 112 ? 4.855 6.087 -13.471 1.00 60.59 112 TYR A CA 1
ATOM 921 C C . TYR A 1 112 ? 4.342 7.361 -14.131 1.00 60.59 112 TYR A C 1
ATOM 923 O O . TYR A 1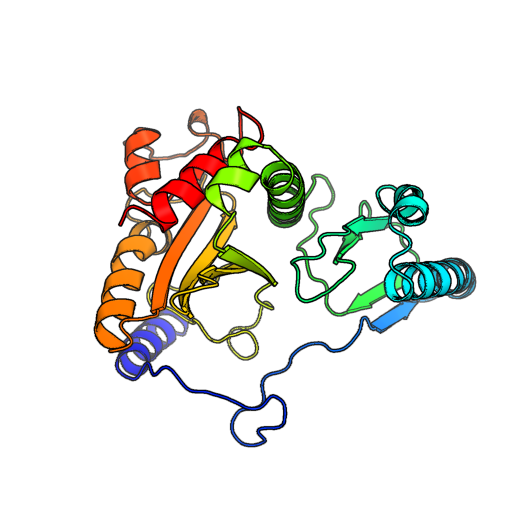 112 ? 3.769 7.330 -15.221 1.00 60.59 112 TYR A O 1
ATOM 931 N N . THR A 1 113 ? 4.624 8.501 -13.504 1.00 54.34 113 THR A N 1
ATOM 932 C CA . THR A 1 113 ? 4.461 9.814 -14.130 1.00 54.34 113 THR A CA 1
ATOM 933 C C . THR A 1 113 ? 5.845 10.399 -14.375 1.00 54.34 113 THR A C 1
ATOM 935 O O . THR A 1 113 ? 6.708 10.353 -13.502 1.00 54.34 113 THR A O 1
ATOM 938 N N . SER A 1 114 ? 6.066 10.950 -15.567 1.00 48.56 114 SER A N 1
ATOM 939 C CA . SER A 1 114 ? 7.381 11.286 -16.139 1.00 48.56 114 SER A CA 1
ATOM 940 C C . SER A 1 114 ? 8.228 12.329 -15.396 1.00 48.56 114 SER A C 1
ATOM 942 O O . SER A 1 114 ? 9.246 12.765 -15.922 1.00 48.56 114 SER A O 1
ATOM 944 N N . HIS A 1 115 ? 7.825 12.763 -14.200 1.00 49.62 115 HIS A N 1
ATOM 945 C CA . HIS A 1 115 ? 8.449 13.890 -13.508 1.00 49.62 115 HIS A CA 1
ATOM 946 C C . HIS A 1 115 ? 8.539 13.745 -11.976 1.00 49.62 115 HIS A C 1
ATOM 948 O O . HIS A 1 115 ? 9.208 14.565 -11.348 1.00 49.62 115 HIS A O 1
ATOM 954 N N . THR A 1 116 ? 7.924 12.730 -11.351 1.00 53.88 116 THR A N 1
ATOM 955 C CA . THR A 1 116 ? 7.933 12.553 -9.884 1.00 53.88 116 THR A CA 1
ATOM 956 C C . THR A 1 116 ? 7.809 11.087 -9.476 1.00 53.88 116 THR A C 1
ATOM 958 O O . THR A 1 116 ? 7.101 10.324 -10.128 1.00 53.88 116 THR A O 1
ATOM 961 N N . GLN A 1 117 ? 8.448 10.710 -8.360 1.00 67.56 117 GLN A N 1
ATOM 962 C CA . GLN A 1 117 ? 8.226 9.415 -7.707 1.00 67.56 117 GLN A CA 1
ATOM 963 C C . GLN A 1 117 ? 6.725 9.199 -7.469 1.00 67.56 117 GLN A C 1
ATOM 965 O O . GLN A 1 117 ? 6.060 10.073 -6.910 1.00 67.56 117 GLN A O 1
ATOM 970 N N . SER A 1 118 ? 6.209 8.044 -7.895 1.00 81.69 118 SER A N 1
ATOM 971 C CA . SER A 1 118 ? 4.807 7.668 -7.695 1.00 81.69 118 SER A CA 1
ATOM 972 C C . SER A 1 118 ? 4.436 7.644 -6.210 1.00 81.69 118 SER A C 1
ATOM 974 O O . SER A 1 118 ? 5.260 7.282 -5.363 1.00 81.69 118 SER A O 1
ATOM 976 N N . SER A 1 119 ? 3.189 8.000 -5.889 1.00 86.25 119 SER A N 1
ATOM 977 C CA . SER A 1 119 ? 2.633 7.866 -4.537 1.00 86.25 119 SER A CA 1
ATOM 978 C C . SER A 1 119 ? 2.719 6.427 -4.027 1.00 86.25 119 SER A C 1
ATOM 980 O O . SER A 1 119 ? 3.007 6.215 -2.850 1.00 86.25 119 SER A O 1
ATOM 982 N N . GLU A 1 120 ? 2.552 5.451 -4.917 1.00 86.81 120 GLU A N 1
ATOM 983 C CA . GLU A 1 120 ? 2.666 4.025 -4.617 1.00 86.81 120 GLU A CA 1
ATOM 984 C C . GLU A 1 120 ? 4.093 3.643 -4.207 1.00 86.81 120 GLU A C 1
ATOM 986 O O . GLU A 1 120 ? 4.311 3.057 -3.147 1.00 86.81 120 GLU A O 1
ATOM 991 N N . VAL A 1 121 ? 5.085 4.047 -5.007 1.00 85.56 121 VAL A N 1
ATOM 992 C CA . VAL A 1 121 ? 6.507 3.816 -4.710 1.00 85.56 121 VAL A CA 1
ATOM 993 C C . VAL A 1 121 ? 6.892 4.494 -3.397 1.00 85.56 121 VAL A C 1
ATOM 995 O O . VAL A 1 121 ? 7.569 3.888 -2.565 1.00 85.56 121 VAL A O 1
ATOM 998 N N . LYS A 1 122 ? 6.435 5.736 -3.180 1.00 88.31 122 LYS A N 1
ATOM 999 C CA . LYS A 1 122 ? 6.660 6.455 -1.922 1.00 88.31 122 LYS A CA 1
ATOM 1000 C C . LYS A 1 122 ? 6.092 5.674 -0.737 1.00 88.31 122 LYS A C 1
ATOM 1002 O O . LYS A 1 122 ? 6.789 5.513 0.258 1.00 88.31 122 LYS A O 1
ATOM 1007 N N . PHE A 1 123 ? 4.864 5.172 -0.844 1.00 92.31 123 PHE A N 1
ATOM 1008 C CA . PHE A 1 123 ? 4.239 4.381 0.212 1.00 92.31 123 PHE A CA 1
ATOM 1009 C C . PHE A 1 123 ? 5.040 3.113 0.534 1.00 92.31 123 PHE A C 1
ATOM 1011 O O . PHE A 1 123 ? 5.318 2.864 1.704 1.00 92.31 123 PHE A O 1
ATOM 1018 N N . VAL A 1 124 ? 5.466 2.346 -0.475 1.00 90.69 124 VAL A N 1
ATOM 1019 C CA . VAL A 1 124 ? 6.250 1.117 -0.256 1.00 90.69 124 VAL A CA 1
ATOM 1020 C C . VAL A 1 124 ? 7.586 1.422 0.429 1.00 90.69 124 VAL A C 1
ATOM 1022 O O . VAL A 1 124 ? 7.966 0.729 1.374 1.00 90.69 124 VAL A O 1
ATOM 1025 N N . LEU A 1 125 ? 8.292 2.467 -0.011 1.00 88.31 125 LEU A N 1
ATOM 1026 C CA . LEU A 1 125 ? 9.570 2.871 0.585 1.00 88.31 125 LEU A CA 1
ATOM 1027 C C . LEU A 1 125 ? 9.403 3.398 2.013 1.00 88.31 125 LEU A C 1
ATOM 1029 O O . LEU A 1 125 ? 10.172 3.025 2.900 1.00 88.31 125 LEU A O 1
ATOM 1033 N N . ASP A 1 126 ? 8.388 4.227 2.254 1.00 93.00 126 ASP A N 1
ATOM 1034 C CA . ASP A 1 126 ? 8.067 4.725 3.589 1.00 93.00 126 ASP A CA 1
ATOM 1035 C C . ASP A 1 126 ? 7.688 3.570 4.521 1.00 93.00 126 ASP A C 1
ATOM 1037 O O . ASP A 1 126 ? 8.152 3.533 5.660 1.00 93.00 126 ASP A O 1
ATOM 1041 N N . LEU A 1 127 ? 6.881 2.612 4.047 1.00 93.81 127 LEU A N 1
ATOM 1042 C CA . LEU A 1 127 ? 6.481 1.435 4.816 1.00 93.81 127 LEU A CA 1
ATOM 1043 C C . LEU A 1 127 ? 7.698 0.590 5.170 1.00 93.81 127 LEU A C 1
ATOM 1045 O O . LEU A 1 127 ? 7.894 0.288 6.345 1.00 93.81 127 LEU A O 1
ATOM 1049 N N . GLN A 1 128 ? 8.552 0.286 4.190 1.00 90.31 128 GLN A N 1
ATOM 1050 C CA . GLN A 1 128 ? 9.813 -0.414 4.418 1.00 90.31 128 GLN A CA 1
ATOM 1051 C C . GLN A 1 128 ? 10.679 0.319 5.451 1.00 90.31 128 GLN A C 1
ATOM 1053 O O . GLN A 1 128 ? 11.221 -0.305 6.363 1.00 90.31 128 GLN A O 1
ATOM 1058 N N . SER A 1 129 ? 10.811 1.642 5.340 1.00 91.06 129 SER A N 1
ATOM 1059 C CA . SER A 1 129 ? 11.580 2.430 6.302 1.00 91.06 129 SER A CA 1
ATOM 1060 C C . SER A 1 129 ? 10.953 2.392 7.695 1.00 91.06 129 SER A C 1
ATOM 1062 O O . SER A 1 129 ? 11.674 2.285 8.685 1.00 91.06 129 SER A O 1
ATOM 1064 N N . TYR A 1 130 ? 9.627 2.482 7.787 1.00 93.75 130 TYR A N 1
ATOM 1065 C CA . TYR A 1 130 ? 8.904 2.534 9.050 1.00 93.75 130 TYR A CA 1
ATOM 1066 C C . TYR A 1 130 ? 8.977 1.214 9.811 1.00 93.75 130 TYR A C 1
ATOM 1068 O O . TYR A 1 130 ? 9.280 1.231 11.003 1.00 93.75 130 TYR A O 1
ATOM 1076 N N . ILE A 1 131 ? 8.750 0.077 9.143 1.00 91.94 131 ILE A N 1
ATOM 1077 C CA . ILE A 1 131 ? 8.738 -1.238 9.806 1.00 91.94 131 ILE A CA 1
ATOM 1078 C C . ILE A 1 131 ? 10.097 -1.613 10.411 1.00 91.94 131 ILE A C 1
ATOM 1080 O O . ILE A 1 131 ? 10.155 -2.392 11.354 1.00 91.94 131 ILE A O 1
ATOM 1084 N N . ASN A 1 132 ? 11.180 -1.008 9.913 1.00 89.19 132 ASN A N 1
ATOM 1085 C CA . ASN A 1 132 ? 12.538 -1.185 10.426 1.00 89.19 132 ASN A CA 1
ATOM 1086 C C . ASN A 1 132 ? 12.869 -0.255 11.611 1.00 89.19 132 ASN A C 1
ATOM 1088 O O . ASN A 1 132 ? 14.002 -0.241 12.092 1.00 89.19 132 ASN A O 1
ATOM 1092 N N . THR A 1 133 ? 11.908 0.539 12.095 1.00 92.81 133 THR A N 1
ATOM 1093 C CA . THR A 1 133 ? 12.087 1.385 13.284 1.00 92.81 133 THR A CA 1
ATOM 1094 C C . THR A 1 133 ? 11.766 0.624 14.578 1.00 92.81 133 THR A C 1
ATOM 1096 O O . THR A 1 133 ? 10.883 -0.236 14.579 1.00 92.81 133 THR A O 1
ATOM 1099 N N . PRO A 1 134 ? 12.379 0.984 15.726 1.00 93.31 134 PRO A N 1
ATOM 1100 C CA . PRO A 1 134 ? 12.050 0.370 17.017 1.00 93.31 134 PRO A CA 1
ATOM 1101 C C . PRO A 1 134 ? 10.572 0.511 17.408 1.00 93.31 134 PRO A C 1
ATOM 1103 O O . PRO A 1 134 ? 9.994 -0.394 18.000 1.00 93.31 134 PRO A O 1
ATOM 1106 N N . ALA A 1 135 ? 9.947 1.639 17.053 1.00 91.38 135 ALA A N 1
ATOM 1107 C CA . ALA A 1 135 ? 8.538 1.889 17.346 1.00 91.38 135 ALA A CA 1
ATOM 1108 C C . ALA A 1 135 ? 7.612 0.929 16.585 1.00 91.38 135 ALA A C 1
ATOM 1110 O O . ALA A 1 135 ? 6.632 0.449 17.151 1.00 91.38 135 ALA A O 1
ATOM 1111 N N . ALA A 1 136 ? 7.925 0.640 15.319 1.00 92.81 136 ALA A N 1
ATOM 1112 C CA . ALA A 1 136 ? 7.172 -0.327 14.533 1.00 92.81 136 ALA A CA 1
ATOM 1113 C C . ALA A 1 136 ? 7.449 -1.766 14.976 1.00 92.81 136 ALA A C 1
ATOM 1115 O O . ALA A 1 136 ? 6.518 -2.560 15.029 1.00 92.81 136 ALA A O 1
ATOM 1116 N N . ALA A 1 137 ? 8.696 -2.084 15.340 1.00 92.19 137 ALA A N 1
ATOM 1117 C CA . ALA A 1 137 ? 9.065 -3.403 15.847 1.00 92.19 137 ALA A CA 1
ATOM 1118 C C . ALA A 1 137 ? 8.256 -3.783 17.097 1.00 92.19 137 ALA A C 1
ATOM 1120 O O . ALA A 1 137 ? 7.754 -4.899 17.173 1.00 92.19 137 ALA A O 1
ATOM 1121 N N . GLU A 1 138 ? 8.065 -2.848 18.035 1.00 93.56 138 GLU A N 1
ATOM 1122 C CA . GLU A 1 138 ? 7.211 -3.081 19.207 1.00 93.56 138 GLU A CA 1
ATOM 1123 C C . GLU A 1 138 ? 5.733 -3.223 18.818 1.00 93.56 138 GLU A C 1
ATOM 1125 O O . GLU A 1 138 ? 5.043 -4.113 19.309 1.00 93.56 138 GLU A O 1
ATOM 1130 N N . LEU A 1 139 ? 5.245 -2.371 17.911 1.00 93.44 139 LEU A N 1
ATOM 1131 C CA . LEU A 1 139 ? 3.846 -2.373 17.480 1.00 93.44 139 LEU A CA 1
ATOM 1132 C C . LEU A 1 139 ? 3.459 -3.645 16.700 1.00 93.44 139 LEU A C 1
ATOM 1134 O O . LEU A 1 139 ? 2.317 -4.087 16.773 1.00 93.44 139 LEU A O 1
ATOM 1138 N N . LEU A 1 140 ? 4.401 -4.222 15.950 1.00 93.81 140 LEU A N 1
ATOM 1139 C CA . LEU A 1 140 ? 4.193 -5.368 15.059 1.00 93.81 140 LEU A CA 1
ATOM 1140 C C . LEU A 1 140 ? 4.770 -6.679 15.610 1.00 93.81 140 LEU A C 1
ATOM 1142 O O . LEU A 1 140 ? 4.789 -7.678 14.895 1.00 93.81 140 LEU A O 1
ATOM 1146 N N . LYS A 1 141 ? 5.250 -6.709 16.859 1.00 94.38 141 LYS A N 1
ATOM 1147 C CA . LYS A 1 141 ? 5.957 -7.874 17.422 1.00 94.38 141 LYS A CA 1
ATOM 1148 C C . LYS A 1 141 ? 5.153 -9.180 17.315 1.00 94.38 141 LYS A C 1
ATOM 1150 O O . LYS A 1 141 ? 5.705 -10.214 16.927 1.00 94.38 141 LYS A O 1
ATOM 1155 N N . ASP A 1 142 ? 3.842 -9.097 17.532 1.00 94.81 142 ASP A N 1
ATOM 1156 C CA . ASP A 1 142 ? 2.917 -10.238 17.542 1.00 94.81 142 ASP A CA 1
ATOM 1157 C C . ASP A 1 142 ? 2.242 -10.470 16.181 1.00 94.81 142 ASP A C 1
ATOM 1159 O O . ASP A 1 142 ? 1.389 -11.345 16.052 1.00 94.81 142 ASP A O 1
ATOM 1163 N N . TYR A 1 143 ? 2.630 -9.710 15.152 1.00 94.69 143 TYR A N 1
ATOM 1164 C CA . TYR A 1 143 ? 1.985 -9.722 13.843 1.00 94.69 143 TYR A CA 1
ATOM 1165 C C . TYR A 1 143 ? 2.947 -10.128 12.730 1.00 94.69 143 TYR A C 1
ATOM 1167 O O . TYR A 1 143 ? 4.135 -9.793 12.729 1.00 94.69 143 TYR A O 1
ATOM 1175 N N . GLU A 1 144 ? 2.426 -10.865 11.761 1.00 92.44 144 GLU A N 1
ATOM 1176 C CA . GLU A 1 144 ? 3.035 -11.014 10.446 1.00 92.44 144 GLU A CA 1
ATOM 1177 C C . GLU A 1 144 ? 2.419 -9.981 9.512 1.00 92.44 144 GLU A C 1
ATOM 1179 O O . GLU A 1 144 ? 1.210 -9.772 9.533 1.00 92.44 144 GLU A O 1
ATOM 1184 N N . LEU A 1 145 ? 3.261 -9.301 8.734 1.00 93.00 145 LEU A N 1
ATOM 1185 C CA . LEU A 1 145 ? 2.853 -8.253 7.805 1.00 93.00 145 LEU A CA 1
ATOM 1186 C C . LEU A 1 145 ? 3.113 -8.729 6.385 1.00 93.00 145 LEU A C 1
ATOM 1188 O O . LEU A 1 145 ? 4.243 -9.093 6.060 1.00 93.00 145 LEU A O 1
ATOM 1192 N N . TYR A 1 146 ? 2.086 -8.643 5.548 1.00 89.62 146 TYR A N 1
ATOM 1193 C CA . TYR A 1 146 ? 2.156 -8.898 4.118 1.00 89.62 146 TYR A CA 1
ATOM 1194 C C . TYR A 1 146 ? 1.593 -7.705 3.356 1.00 89.62 146 TYR A C 1
ATOM 1196 O O . TYR A 1 146 ? 0.588 -7.115 3.751 1.00 89.62 146 TYR A O 1
ATOM 1204 N N . LEU A 1 147 ? 2.237 -7.350 2.250 1.00 89.00 147 LEU A N 1
ATOM 1205 C CA . LEU A 1 147 ? 1.737 -6.342 1.328 1.00 89.00 147 LEU A CA 1
ATOM 1206 C C . LEU A 1 147 ? 1.536 -6.966 -0.047 1.00 89.00 147 LEU A C 1
ATOM 1208 O O . LEU A 1 147 ? 2.416 -7.643 -0.578 1.00 89.00 147 LEU A O 1
ATOM 1212 N N . LEU A 1 148 ? 0.389 -6.691 -0.644 1.00 82.62 148 LEU A N 1
ATOM 1213 C CA . LEU A 1 148 ? 0.077 -7.092 -2.003 1.00 82.62 148 LEU A CA 1
ATOM 1214 C C . LEU A 1 148 ? -0.371 -5.868 -2.793 1.00 82.62 148 LEU A C 1
ATOM 1216 O O . LEU A 1 148 ? -1.332 -5.205 -2.410 1.00 82.62 148 LEU A O 1
ATOM 1220 N N . ARG A 1 149 ? 0.291 -5.582 -3.917 1.00 78.75 149 ARG A N 1
ATOM 1221 C CA . ARG A 1 149 ? -0.241 -4.657 -4.923 1.00 78.75 149 ARG A CA 1
ATOM 1222 C C . ARG A 1 149 ? -1.498 -5.264 -5.532 1.00 78.75 149 ARG A C 1
ATOM 1224 O O . ARG A 1 149 ? -1.468 -6.376 -6.058 1.00 78.75 149 ARG A O 1
ATOM 1231 N N . ASN A 1 150 ? -2.597 -4.530 -5.487 1.00 73.62 150 ASN A N 1
ATOM 1232 C CA . ASN A 1 150 ? -3.845 -4.944 -6.097 1.00 73.62 150 ASN A CA 1
ATOM 1233 C C . ASN A 1 150 ? -3.772 -4.669 -7.603 1.00 73.62 150 ASN A C 1
ATOM 1235 O O . ASN A 1 150 ? -3.753 -3.517 -8.031 1.00 73.62 150 ASN A O 1
ATOM 1239 N N . ALA A 1 151 ? -3.645 -5.722 -8.415 1.00 59.06 151 ALA A N 1
ATOM 1240 C CA . ALA A 1 151 ? -3.484 -5.560 -9.851 1.00 59.06 151 ALA A CA 1
ATOM 1241 C C . ALA A 1 151 ? -4.715 -4.868 -10.459 1.00 59.06 151 ALA A C 1
ATOM 1243 O O . ALA A 1 151 ? -5.821 -5.406 -10.408 1.00 59.06 151 ALA A O 1
ATOM 1244 N N . ASP A 1 152 ? -4.499 -3.686 -11.038 1.00 53.62 152 ASP A N 1
ATOM 1245 C CA . ASP A 1 152 ? -5.496 -2.884 -11.744 1.00 53.62 152 ASP A CA 1
ATOM 1246 C C . ASP A 1 152 ? -6.174 -3.713 -12.824 1.00 53.62 152 ASP A C 1
ATOM 1248 O O . ASP A 1 152 ? -5.648 -3.896 -13.919 1.00 53.62 152 ASP A O 1
ATOM 1252 N N . ASN A 1 153 ? -7.332 -4.269 -12.491 1.00 49.97 153 ASN A N 1
ATOM 1253 C CA . ASN A 1 153 ? -8.375 -4.633 -13.426 1.00 49.97 153 ASN A CA 1
ATOM 1254 C C . ASN A 1 153 ? -9.617 -5.004 -12.626 1.00 49.97 153 ASN A C 1
ATOM 1256 O O . ASN A 1 153 ? -9.609 -5.968 -11.860 1.00 49.97 153 ASN A O 1
ATOM 1260 N N . LYS A 1 154 ? -10.724 -4.319 -12.937 1.00 45.78 154 LYS A N 1
ATOM 1261 C CA . LYS A 1 154 ? -12.115 -4.613 -12.527 1.00 45.78 154 LYS A CA 1
ATOM 1262 C C . LYS A 1 154 ? -12.564 -6.079 -12.697 1.00 45.78 154 LYS A C 1
ATOM 1264 O O . LYS A 1 154 ? -13.690 -6.406 -12.346 1.00 45.78 154 LYS A O 1
ATOM 1269 N N . TYR A 1 155 ? -11.723 -6.928 -13.284 1.00 43.91 155 TYR A N 1
ATOM 1270 C CA . TYR A 1 155 ? -12.014 -8.299 -13.680 1.00 43.91 155 TYR A CA 1
ATOM 1271 C C . TYR A 1 155 ? -10.950 -9.317 -13.230 1.00 43.91 155 TYR A C 1
ATOM 1273 O O . TYR A 1 155 ? -11.123 -10.491 -13.538 1.00 43.91 155 TYR A O 1
ATOM 1281 N N . ARG A 1 156 ? -9.824 -8.899 -12.617 1.00 44.94 156 ARG A N 1
ATOM 1282 C CA . ARG A 1 156 ? -8.660 -9.793 -12.390 1.00 44.94 156 ARG A CA 1
ATOM 1283 C C . ARG A 1 156 ? -7.854 -9.568 -11.103 1.00 44.94 156 ARG A C 1
ATOM 1285 O O . ARG A 1 156 ? -7.074 -10.447 -10.757 1.00 44.94 156 ARG A O 1
ATOM 1292 N N . GLY A 1 157 ? -7.995 -8.427 -10.422 1.00 48.09 157 GLY A N 1
ATOM 1293 C CA . GLY A 1 157 ? -7.433 -8.242 -9.075 1.00 48.09 157 GLY A CA 1
ATOM 1294 C C . GLY A 1 157 ? -8.237 -9.009 -8.020 1.00 48.09 157 GLY A C 1
ATOM 1295 O O . GLY A 1 157 ? -9.330 -9.491 -8.330 1.00 48.09 157 GLY A O 1
ATOM 1296 N N . LEU A 1 158 ? -7.733 -9.097 -6.778 1.00 51.47 158 LEU A N 1
ATOM 1297 C CA . LEU A 1 158 ? -8.550 -9.548 -5.643 1.00 51.47 158 LEU A CA 1
ATOM 1298 C C . LEU A 1 158 ? -9.791 -8.643 -5.611 1.00 51.47 158 LEU A C 1
ATOM 1300 O O . LEU A 1 158 ? -9.692 -7.440 -5.371 1.00 51.47 158 LEU A O 1
ATOM 1304 N N . GLY A 1 159 ? -10.927 -9.213 -6.018 1.00 50.00 159 GLY A N 1
ATOM 1305 C CA . GLY A 1 159 ? -12.086 -8.506 -6.550 1.00 50.00 159 GLY A CA 1
ATOM 1306 C C . GLY A 1 159 ? -12.878 -7.744 -5.499 1.00 50.00 159 GLY A C 1
ATOM 1307 O O . GLY A 1 159 ? -14.021 -8.082 -5.218 1.00 50.00 159 GLY A O 1
ATOM 1308 N N . PHE A 1 160 ? -12.307 -6.677 -4.957 1.00 52.84 160 PHE A N 1
ATOM 1309 C CA . PHE A 1 160 ? -13.009 -5.733 -4.104 1.00 52.84 160 PHE A CA 1
ATOM 1310 C C . PHE A 1 160 ? -13.519 -4.567 -4.960 1.00 52.84 160 PHE A C 1
ATOM 1312 O O . PHE A 1 160 ? -13.062 -3.434 -4.836 1.00 52.84 160 PHE A O 1
ATOM 1319 N N . ALA A 1 161 ? -14.467 -4.830 -5.865 1.00 50.28 161 ALA A N 1
ATOM 1320 C CA . ALA A 1 161 ? -15.265 -3.764 -6.477 1.00 50.28 161 ALA A CA 1
ATOM 1321 C C . ALA A 1 161 ? -16.298 -3.277 -5.448 1.00 50.28 161 ALA A C 1
ATOM 1323 O O . ALA A 1 161 ? -17.500 -3.496 -5.587 1.00 50.28 161 ALA A O 1
ATOM 1324 N N . LEU A 1 162 ? -15.805 -2.665 -4.375 1.00 54.78 162 LEU A N 1
ATOM 1325 C CA . LEU A 1 162 ? -16.616 -2.237 -3.243 1.00 54.78 162 LEU A CA 1
ATOM 1326 C C . LEU A 1 162 ? -17.599 -1.147 -3.692 1.00 54.78 162 LEU A C 1
ATOM 1328 O O . LEU A 1 162 ? -17.392 -0.492 -4.732 1.00 54.78 162 LEU A O 1
ATOM 1332 N N . ALA A 1 163 ? -18.694 -0.954 -2.950 1.00 52.34 163 ALA A N 1
ATOM 1333 C CA . ALA A 1 163 ? -19.580 0.149 -3.280 1.00 52.34 163 ALA A CA 1
ATOM 1334 C C . ALA A 1 163 ? -18.812 1.476 -3.097 1.00 52.34 163 ALA A C 1
ATOM 1336 O O . ALA A 1 163 ? -17.782 1.570 -2.429 1.00 52.34 163 ALA A O 1
ATOM 1337 N N . GLY A 1 164 ? -19.176 2.464 -3.915 1.00 55.50 164 GLY A N 1
ATOM 1338 C CA . GLY A 1 164 ? -18.403 3.704 -4.048 1.00 55.50 164 GLY A CA 1
ATOM 1339 C C . GLY A 1 164 ? -17.277 3.691 -5.095 1.00 55.50 164 GLY A C 1
ATOM 1340 O O . GLY A 1 164 ? -16.646 4.728 -5.296 1.00 55.50 164 GLY A O 1
ATOM 1341 N N . ASN A 1 165 ? -17.059 2.594 -5.844 1.00 66.56 165 ASN A N 1
ATOM 1342 C CA . ASN A 1 165 ? -16.079 2.552 -6.951 1.00 66.56 165 ASN A CA 1
ATOM 1343 C C . ASN A 1 165 ? -14.646 2.887 -6.464 1.00 66.56 165 ASN A C 1
ATOM 1345 O O . ASN A 1 165 ? -13.891 3.622 -7.117 1.00 66.56 165 ASN A O 1
ATOM 1349 N N . PHE A 1 166 ? -14.320 2.367 -5.279 1.00 73.06 166 PHE A N 1
ATOM 1350 C CA . PHE A 1 166 ? -13.014 2.432 -4.638 1.00 73.06 166 PHE A CA 1
ATOM 1351 C C . PHE A 1 166 ? -12.162 1.243 -5.098 1.00 73.06 166 PHE A C 1
ATOM 1353 O O . PHE A 1 166 ? -12.577 0.097 -4.954 1.00 73.06 166 PHE A O 1
ATOM 1360 N N . TYR A 1 167 ? -10.993 1.524 -5.672 1.00 77.38 167 TYR A N 1
ATOM 1361 C CA . TYR A 1 167 ? -10.018 0.515 -6.090 1.00 77.38 167 TYR A CA 1
ATOM 1362 C C . TYR A 1 167 ? -8.708 0.877 -5.398 1.00 77.38 167 TYR A C 1
ATOM 1364 O O . TYR A 1 167 ? -8.102 1.872 -5.794 1.00 77.38 167 TYR A O 1
ATOM 1372 N N . PRO A 1 168 ? -8.334 0.172 -4.320 1.00 84.06 168 PRO A N 1
ATOM 1373 C CA . PRO A 1 168 ? -7.083 0.446 -3.633 1.00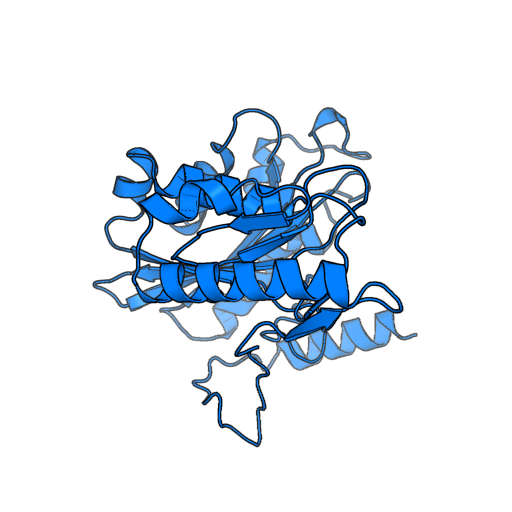 84.06 168 PRO A CA 1
ATOM 1374 C C . PRO A 1 168 ? -5.907 -0.045 -4.469 1.00 84.06 168 PRO A C 1
ATOM 1376 O O . PRO A 1 168 ? -6.025 -1.067 -5.150 1.00 84.06 168 PRO A O 1
ATOM 1379 N N . ASP A 1 169 ? -4.769 0.628 -4.330 1.00 84.25 169 ASP A N 1
ATOM 1380 C CA . ASP A 1 169 ? -3.509 0.204 -4.941 1.00 84.25 169 ASP A CA 1
ATOM 1381 C C . ASP A 1 169 ? -2.889 -0.978 -4.183 1.00 84.25 169 ASP A C 1
ATOM 1383 O O . ASP A 1 169 ? -2.246 -1.836 -4.787 1.00 84.25 169 ASP A O 1
ATOM 1387 N N . PHE A 1 170 ? -3.110 -1.068 -2.864 1.00 86.94 170 PHE A N 1
ATOM 1388 C CA . PHE A 1 170 ? -2.528 -2.110 -2.018 1.00 86.94 170 PHE A CA 1
ATOM 1389 C C . PHE A 1 170 ? -3.522 -2.759 -1.057 1.00 86.94 170 PHE A C 1
ATOM 1391 O O . PHE A 1 170 ? -4.448 -2.132 -0.540 1.00 86.94 170 PHE A O 1
ATOM 1398 N N . LEU A 1 171 ? -3.243 -4.022 -0.750 1.00 88.25 171 LEU A N 1
ATOM 1399 C CA . LEU A 1 171 ? -3.809 -4.785 0.350 1.00 88.25 171 LEU A CA 1
ATOM 1400 C C . LEU A 1 171 ? -2.688 -5.042 1.363 1.00 88.25 171 LEU A C 1
ATOM 1402 O O . LEU A 1 171 ? -1.731 -5.763 1.080 1.00 88.25 171 LEU A O 1
ATOM 1406 N N . LEU A 1 172 ? -2.789 -4.412 2.530 1.00 92.88 172 LEU A N 1
ATOM 1407 C CA . LEU A 1 172 ? -1.915 -4.627 3.677 1.00 92.88 172 LEU A CA 1
ATOM 1408 C C . LEU A 1 172 ? -2.598 -5.617 4.622 1.00 92.88 172 LEU A C 1
ATOM 1410 O O . LEU A 1 172 ? -3.627 -5.297 5.216 1.00 92.88 172 LEU A O 1
ATOM 1414 N N . TRP A 1 173 ? -2.024 -6.804 4.762 1.00 92.81 173 TRP A N 1
ATOM 1415 C CA . TRP A 1 173 ? -2.571 -7.883 5.571 1.00 92.81 173 TRP A CA 1
ATOM 1416 C C . TRP A 1 173 ? -1.699 -8.113 6.801 1.00 92.81 173 TRP A C 1
ATOM 1418 O O . TRP A 1 173 ? -0.498 -8.358 6.687 1.00 92.81 173 TRP A O 1
ATOM 1428 N N . LEU A 1 174 ? -2.306 -7.997 7.979 1.00 95.00 174 LEU A N 1
ATOM 1429 C CA . LEU A 1 174 ? -1.672 -8.300 9.255 1.00 95.00 174 LEU A CA 1
ATOM 1430 C C . LEU A 1 174 ? -2.334 -9.525 9.870 1.00 95.00 174 LEU A C 1
ATOM 1432 O O . LEU A 1 174 ? -3.558 -9.564 9.974 1.00 95.00 174 LEU A O 1
ATOM 1436 N N . VAL A 1 175 ? -1.535 -10.490 10.310 1.00 94.00 175 VAL A N 1
ATOM 1437 C CA . VAL A 1 175 ? -2.023 -11.714 10.956 1.00 94.00 175 VAL A CA 1
ATOM 1438 C C . VAL A 1 175 ? -1.395 -11.824 12.335 1.00 94.00 175 VAL A C 1
ATOM 1440 O O . VAL A 1 175 ? -0.171 -11.799 12.462 1.00 94.00 175 VAL A O 1
ATOM 1443 N N . ASN A 1 176 ? -2.219 -11.901 13.378 1.00 95.00 176 ASN A N 1
ATOM 1444 C CA . ASN A 1 176 ? -1.738 -12.154 14.731 1.00 95.00 176 ASN A CA 1
ATOM 1445 C C . ASN A 1 176 ? -1.212 -13.594 14.823 1.00 95.00 176 ASN A C 1
ATOM 1447 O O . ASN A 1 176 ? -1.939 -14.541 14.524 1.00 95.00 176 ASN A O 1
ATOM 1451 N N . LYS A 1 177 ? 0.039 -13.758 15.259 1.00 93.69 177 LYS A N 1
ATOM 1452 C CA . LYS A 1 177 ? 0.741 -15.052 15.301 1.00 93.69 177 LYS A CA 1
ATOM 1453 C C . LYS A 1 177 ? 0.126 -16.049 16.282 1.00 93.69 177 LYS A C 1
ATOM 1455 O O . LYS A 1 177 ? 0.277 -17.251 16.093 1.00 93.69 177 LYS A O 1
ATOM 1460 N N . GLU A 1 178 ? -0.516 -15.561 17.339 1.00 93.25 178 GLU A N 1
ATOM 1461 C CA . GLU A 1 178 ? -1.070 -16.400 18.403 1.00 93.25 178 GLU A CA 1
ATOM 1462 C C . GLU A 1 178 ? -2.550 -16.703 18.179 1.00 93.25 178 GLU A C 1
ATOM 1464 O O . GLU A 1 178 ? -2.975 -17.849 18.309 1.00 93.25 178 GLU A O 1
ATOM 1469 N N . THR A 1 179 ? -3.341 -15.681 17.850 1.00 93.75 179 THR A N 1
ATOM 1470 C CA . THR A 1 179 ? -4.800 -15.811 17.742 1.00 93.75 179 THR A CA 1
ATOM 1471 C C . THR A 1 179 ? -5.275 -16.139 16.334 1.00 93.75 179 THR A C 1
ATOM 1473 O O . THR A 1 179 ? -6.409 -16.574 16.172 1.00 93.75 179 THR A O 1
ATOM 1476 N N . GLY A 1 180 ? -4.448 -15.901 15.310 1.00 91.88 180 GLY A N 1
ATOM 1477 C CA . GLY A 1 180 ? -4.863 -15.988 13.910 1.00 91.88 180 GLY A CA 1
ATOM 1478 C C . GLY A 1 180 ? -5.762 -14.835 13.450 1.00 91.88 180 GLY A C 1
ATOM 1479 O O . GLY A 1 180 ? -6.172 -14.832 12.293 1.00 91.88 180 GLY A O 1
ATOM 1480 N N . GLN A 1 181 ? -6.046 -13.844 14.310 1.00 94.69 181 GLN A N 1
ATOM 1481 C CA . GLN A 1 181 ? -6.834 -12.662 13.949 1.00 94.69 181 GLN A CA 1
ATOM 1482 C C . GLN A 1 181 ? -6.179 -11.924 12.780 1.00 94.69 181 GLN A C 1
ATOM 1484 O O . GLN A 1 181 ? -5.002 -11.554 12.835 1.00 94.69 181 GLN A O 1
ATOM 1489 N N . GLN A 1 182 ? -6.972 -11.657 11.753 1.00 93.06 182 GLN A N 1
ATOM 1490 C CA . GLN A 1 182 ? -6.555 -11.026 10.517 1.00 93.06 182 GLN A CA 1
ATOM 1491 C C . GLN A 1 182 ? -7.070 -9.594 10.435 1.00 93.06 182 GLN A C 1
ATOM 1493 O O . GLN A 1 182 ? -8.225 -9.310 10.748 1.00 93.06 182 GLN A O 1
ATOM 1498 N N . TYR A 1 183 ? -6.218 -8.702 9.942 1.00 95.12 183 TYR A N 1
ATOM 1499 C CA . TYR A 1 183 ? -6.565 -7.332 9.596 1.00 95.12 183 TYR A CA 1
ATOM 1500 C C . TYR A 1 183 ? -6.210 -7.119 8.131 1.00 95.12 183 TYR A C 1
ATOM 1502 O O . TYR A 1 183 ? -5.032 -7.049 7.777 1.00 95.12 183 TYR A O 1
ATOM 1510 N N . LEU A 1 184 ? -7.219 -7.015 7.273 1.00 92.56 184 LEU A N 1
ATOM 1511 C CA . LEU A 1 184 ? -7.044 -6.725 5.858 1.00 92.56 184 LEU A CA 1
ATOM 1512 C C . LEU A 1 184 ? -7.336 -5.247 5.609 1.00 92.56 184 LEU A C 1
ATOM 1514 O O . LEU A 1 184 ? -8.471 -4.786 5.701 1.00 92.56 184 LEU A O 1
ATOM 1518 N N . THR A 1 185 ? -6.288 -4.490 5.304 1.00 93.62 185 THR A N 1
ATOM 1519 C CA . THR A 1 185 ? -6.358 -3.043 5.115 1.00 93.62 185 THR A CA 1
ATOM 1520 C C . THR A 1 185 ? -6.158 -2.678 3.652 1.00 93.62 185 THR A C 1
ATOM 1522 O O . THR A 1 185 ? -5.106 -2.927 3.074 1.00 93.62 185 THR A O 1
ATOM 1525 N N . LEU A 1 186 ? -7.158 -2.035 3.065 1.00 91.50 186 LEU A N 1
ATOM 1526 C CA . LEU A 1 186 ? -7.120 -1.477 1.724 1.00 91.50 186 LEU A CA 1
ATOM 1527 C C . LEU A 1 186 ? -6.454 -0.099 1.776 1.00 91.50 186 LEU A C 1
ATOM 1529 O O . LEU A 1 186 ? -6.921 0.789 2.488 1.00 91.50 186 LEU A O 1
ATOM 1533 N N . VAL A 1 187 ? -5.370 0.088 1.030 1.00 93.25 187 VAL A N 1
ATOM 1534 C CA . VAL A 1 187 ? -4.566 1.316 1.055 1.00 93.25 187 VAL A CA 1
ATOM 1535 C C . VAL A 1 187 ? -4.498 1.925 -0.344 1.00 93.25 187 VAL A C 1
ATOM 1537 O O . VAL A 1 187 ? -4.139 1.247 -1.303 1.00 93.25 187 VAL A O 1
ATOM 1540 N N . ASP A 1 188 ? -4.835 3.212 -0.449 1.00 91.38 188 ASP A N 1
ATOM 1541 C CA . ASP A 1 188 ? -4.894 3.970 -1.710 1.00 91.38 188 ASP A CA 1
ATOM 1542 C C . ASP A 1 188 ? -4.075 5.278 -1.595 1.00 91.38 188 ASP A C 1
ATOM 1544 O O . ASP A 1 188 ? -4.592 6.300 -1.116 1.00 91.38 188 ASP A O 1
ATOM 1548 N N . PRO A 1 189 ? -2.772 5.260 -1.947 1.00 91.94 189 PRO A N 1
ATOM 1549 C CA . PRO A 1 189 ? -1.935 6.454 -2.026 1.00 91.94 189 PRO A CA 1
ATOM 1550 C C . PRO A 1 189 ? -2.312 7.350 -3.213 1.00 91.94 189 PRO A C 1
ATOM 1552 O O . PRO A 1 189 ? -1.913 7.100 -4.348 1.00 91.94 189 PRO A O 1
ATOM 1555 N N . LYS A 1 190 ? -3.020 8.463 -2.972 1.00 89.94 190 LYS A N 1
ATOM 1556 C CA . LYS A 1 190 ? -3.582 9.282 -4.063 1.00 89.94 190 LYS A CA 1
ATOM 1557 C C . LYS A 1 190 ? -3.606 10.784 -3.816 1.00 89.94 190 LYS A C 1
ATOM 1559 O O . LYS A 1 190 ? -3.518 11.278 -2.694 1.00 89.94 190 LYS A O 1
ATOM 1564 N N . GLY A 1 191 ? -3.786 11.539 -4.899 1.00 90.06 191 GLY A N 1
ATOM 1565 C CA . GLY A 1 191 ? -4.127 12.958 -4.829 1.00 90.06 191 GLY A CA 1
ATOM 1566 C C . GLY A 1 191 ? -5.623 13.167 -4.583 1.00 90.06 191 GLY A C 1
ATOM 1567 O O . GLY A 1 191 ? -6.448 12.599 -5.296 1.00 90.06 191 GLY A O 1
ATOM 1568 N N . ILE A 1 192 ? -5.971 14.023 -3.619 1.00 90.50 192 ILE A N 1
ATOM 1569 C CA . ILE A 1 192 ? -7.365 14.331 -3.238 1.00 90.50 192 ILE A CA 1
ATOM 1570 C C . ILE A 1 192 ? -7.738 15.803 -3.463 1.00 90.50 192 ILE A C 1
ATOM 1572 O O . ILE A 1 192 ? -8.782 16.255 -3.013 1.00 90.50 192 ILE A O 1
ATOM 1576 N N . ARG A 1 193 ? -6.911 16.559 -4.199 1.00 88.94 193 ARG A N 1
ATOM 1577 C CA . ARG A 1 193 ? -7.074 18.007 -4.448 1.00 88.94 193 ARG A CA 1
ATOM 1578 C C . ARG A 1 193 ? -8.496 18.451 -4.803 1.00 88.94 193 ARG A C 1
ATOM 1580 O O . ARG A 1 193 ? -8.914 19.510 -4.355 1.00 88.94 193 ARG A O 1
ATOM 1587 N N . ASN A 1 194 ? -9.195 17.683 -5.634 1.00 87.56 194 ASN A N 1
ATOM 1588 C CA . ASN A 1 194 ? -10.532 18.024 -6.134 1.00 87.56 194 ASN A CA 1
ATOM 1589 C C . ASN A 1 194 ? -11.645 17.156 -5.518 1.00 87.56 194 ASN A C 1
ATOM 1591 O O . ASN A 1 194 ? -12.759 17.159 -6.035 1.00 87.56 194 ASN A O 1
ATOM 1595 N N . MET A 1 195 ? -11.343 16.359 -4.489 1.00 86.19 195 MET A N 1
ATOM 1596 C CA . MET A 1 195 ? -12.338 15.524 -3.816 1.00 86.19 195 MET A CA 1
ATOM 1597 C C . MET A 1 195 ? -13.058 16.341 -2.752 1.00 86.19 195 MET A C 1
ATOM 1599 O O . MET A 1 195 ? -12.422 17.031 -1.958 1.00 86.19 195 MET A O 1
ATOM 1603 N N . ASN A 1 196 ? -14.383 16.239 -2.721 1.00 85.88 196 ASN A N 1
ATOM 1604 C CA . ASN A 1 196 ? -15.159 16.811 -1.629 1.00 85.88 196 ASN A CA 1
ATOM 1605 C C . ASN A 1 196 ? -15.041 15.918 -0.387 1.00 85.88 196 ASN A C 1
ATOM 1607 O O . ASN A 1 196 ? -14.804 14.717 -0.493 1.00 85.88 196 ASN A O 1
ATOM 1611 N N . HIS A 1 197 ? -15.248 16.490 0.796 1.00 82.19 197 HIS A N 1
ATOM 1612 C CA . HIS A 1 197 ? -15.155 15.770 2.072 1.00 82.19 197 HIS A CA 1
ATOM 1613 C C . HIS A 1 197 ? -16.221 14.671 2.268 1.00 82.19 197 HIS A C 1
ATOM 1615 O O . HIS A 1 197 ? -16.111 13.873 3.203 1.00 82.19 197 HIS A O 1
ATOM 1621 N N . ASP A 1 198 ? -17.258 14.671 1.429 1.00 85.25 198 ASP A N 1
ATOM 1622 C CA . ASP A 1 198 ? -18.363 13.713 1.353 1.00 85.25 198 ASP A CA 1
ATOM 1623 C C . ASP A 1 198 ? -18.255 12.779 0.130 1.00 85.25 198 ASP A C 1
ATOM 1625 O O . ASP A 1 198 ? -19.201 12.059 -0.191 1.00 85.25 198 ASP A O 1
ATOM 1629 N N . ASP A 1 199 ? -17.106 12.769 -0.562 1.00 88.31 199 ASP A N 1
ATOM 1630 C CA . ASP A 1 199 ? -16.849 11.845 -1.667 1.00 88.31 199 ASP A CA 1
ATOM 1631 C C . ASP A 1 199 ? -16.982 10.389 -1.190 1.00 88.31 199 ASP A C 1
ATOM 1633 O O . ASP A 1 199 ? -16.470 10.009 -0.134 1.00 88.31 199 ASP A O 1
ATOM 1637 N N . ALA A 1 200 ? -17.642 9.551 -1.995 1.00 85.25 200 ALA A N 1
ATOM 1638 C CA . ALA A 1 200 ? -17.888 8.148 -1.670 1.00 85.25 200 ALA A CA 1
ATOM 1639 C C . ALA A 1 200 ? -16.598 7.368 -1.360 1.00 85.25 200 ALA A C 1
ATOM 1641 O O . ALA A 1 200 ? -16.622 6.455 -0.542 1.00 85.25 200 ALA A O 1
ATOM 1642 N N . LYS A 1 201 ? -15.462 7.742 -1.966 1.00 86.12 201 LYS A N 1
ATOM 1643 C CA . LYS A 1 201 ? -14.162 7.128 -1.666 1.00 86.12 201 LYS A CA 1
ATOM 1644 C C . LYS A 1 201 ? -13.654 7.493 -0.275 1.00 86.12 201 LYS A C 1
ATOM 1646 O O . LYS A 1 201 ? -13.043 6.652 0.372 1.00 86.12 201 LYS A O 1
ATOM 1651 N N . ILE A 1 202 ? -13.903 8.721 0.182 1.00 88.88 202 ILE A N 1
ATOM 1652 C CA . ILE A 1 202 ? -13.550 9.158 1.538 1.00 88.88 202 ILE A CA 1
ATOM 1653 C C . ILE A 1 202 ? -14.480 8.497 2.552 1.00 88.88 202 ILE A C 1
ATOM 1655 O O . ILE A 1 202 ? -14.004 7.997 3.559 1.00 88.88 202 ILE A O 1
ATOM 1659 N N . GLU A 1 203 ? -15.784 8.427 2.277 1.00 90.38 203 GLU A N 1
ATOM 1660 C CA . GLU A 1 203 ? -16.764 7.782 3.167 1.00 90.38 203 GLU A CA 1
ATOM 1661 C C . GLU A 1 203 ? -16.656 6.247 3.205 1.00 90.38 203 GLU A C 1
ATOM 1663 O O . GLU A 1 203 ? -17.254 5.602 4.072 1.00 90.38 203 GLU A O 1
ATOM 1668 N N . PHE A 1 204 ? -15.848 5.655 2.321 1.00 89.31 204 PHE A N 1
ATOM 1669 C CA . PHE A 1 204 ? -15.687 4.210 2.199 1.00 89.31 204 PHE A CA 1
ATOM 1670 C C . PHE A 1 204 ? -15.234 3.527 3.506 1.00 89.31 204 PHE A C 1
ATOM 1672 O O . PHE A 1 204 ? -15.610 2.385 3.770 1.00 89.31 204 PHE A O 1
ATOM 1679 N N . TYR A 1 205 ? -14.537 4.246 4.392 1.00 91.12 205 TYR A N 1
ATOM 1680 C CA . TYR A 1 205 ? -14.145 3.735 5.712 1.00 91.12 205 TYR A CA 1
ATOM 1681 C C . TYR A 1 205 ? -15.318 3.294 6.603 1.00 91.12 205 TYR A C 1
ATOM 1683 O O . TYR A 1 205 ? -15.141 2.433 7.463 1.00 91.12 205 TYR A O 1
ATOM 1691 N N . LYS A 1 206 ? -16.521 3.849 6.402 1.00 91.19 206 LYS A N 1
ATOM 1692 C CA . LYS A 1 206 ? -17.748 3.396 7.083 1.00 91.19 206 LYS A CA 1
ATOM 1693 C C . LYS A 1 206 ? -18.381 2.216 6.366 1.00 91.19 206 LYS A C 1
ATOM 1695 O O . LYS A 1 206 ? -18.902 1.293 6.992 1.00 91.19 206 LYS A O 1
ATOM 1700 N N . GLU A 1 207 ? -18.367 2.262 5.039 1.00 87.06 207 GLU A N 1
ATOM 1701 C CA . GLU A 1 207 ? -18.982 1.230 4.220 1.00 87.06 207 GLU A CA 1
ATOM 1702 C C . GLU A 1 207 ? -18.266 -0.110 4.401 1.00 87.06 207 GLU A C 1
ATOM 1704 O O . GLU A 1 207 ? -18.923 -1.132 4.596 1.00 87.06 207 GLU A O 1
ATOM 1709 N N . ILE A 1 208 ? -16.931 -0.103 4.455 1.00 86.94 208 ILE A N 1
ATOM 1710 C CA . ILE A 1 208 ? -16.148 -1.321 4.654 1.00 86.94 208 ILE A CA 1
ATOM 1711 C C . ILE A 1 208 ? -16.468 -2.016 5.986 1.00 86.94 208 ILE A C 1
ATOM 1713 O O . ILE A 1 208 ? -16.490 -3.241 6.041 1.00 86.94 208 ILE A O 1
ATOM 1717 N N . LYS A 1 209 ? -16.834 -1.260 7.030 1.00 90.31 209 LYS A N 1
ATOM 1718 C CA . LYS A 1 209 ? -17.310 -1.812 8.312 1.00 90.31 209 LYS A CA 1
ATOM 1719 C C . LYS A 1 209 ? -18.692 -2.447 8.199 1.00 90.31 209 LYS A C 1
ATOM 1721 O O . LYS A 1 209 ? -18.975 -3.463 8.823 1.00 90.31 209 LYS A O 1
ATOM 1726 N N . SER A 1 210 ? -19.549 -1.881 7.353 1.00 87.38 210 SER A N 1
ATOM 1727 C CA . SER A 1 210 ? -20.844 -2.492 7.037 1.00 87.38 210 SER A CA 1
ATOM 1728 C C . SER A 1 210 ? -20.685 -3.782 6.227 1.00 87.38 210 SER A C 1
ATOM 1730 O O . SER A 1 210 ? -21.543 -4.655 6.307 1.00 87.38 210 SER A O 1
ATOM 1732 N N . ILE A 1 211 ? -19.614 -3.899 5.436 1.00 83.62 211 ILE A N 1
ATOM 1733 C CA . ILE A 1 211 ? -19.258 -5.125 4.709 1.00 83.62 211 ILE A CA 1
ATOM 1734 C C . ILE A 1 211 ? -18.681 -6.159 5.676 1.00 83.62 211 ILE A C 1
ATOM 1736 O O . ILE A 1 211 ? -19.160 -7.286 5.688 1.00 83.62 211 ILE A O 1
ATOM 1740 N N . GLU A 1 212 ? -17.736 -5.769 6.533 1.00 87.12 212 GLU A N 1
ATOM 1741 C CA . GLU A 1 212 ? -17.180 -6.612 7.601 1.00 87.12 212 GLU A CA 1
ATOM 1742 C C . GLU A 1 212 ? -18.282 -7.262 8.445 1.00 87.12 212 GLU A C 1
ATOM 1744 O O . GLU A 1 212 ? -18.324 -8.483 8.572 1.00 87.12 212 GLU A O 1
ATOM 1749 N N . ALA A 1 213 ? -19.248 -6.470 8.921 1.00 87.44 213 ALA A N 1
ATOM 1750 C CA . ALA A 1 213 ? -20.364 -6.974 9.718 1.00 87.44 213 ALA A CA 1
ATOM 1751 C C . ALA A 1 213 ? -21.260 -7.987 8.974 1.00 87.44 213 ALA A C 1
ATOM 1753 O O . ALA A 1 213 ? -21.954 -8.773 9.614 1.00 87.44 213 ALA A O 1
ATOM 1754 N N . LYS A 1 214 ? -21.275 -7.969 7.634 1.00 83.62 214 LYS A N 1
ATOM 1755 C CA . LYS A 1 214 ? -22.041 -8.918 6.807 1.00 83.62 214 LYS A CA 1
ATOM 1756 C C . LYS A 1 214 ? -21.279 -10.202 6.494 1.00 83.62 214 LYS A C 1
ATOM 1758 O O . LYS A 1 214 ? -21.924 -11.189 6.162 1.00 83.62 214 LYS A O 1
ATOM 1763 N N . LEU A 1 215 ? -19.946 -10.185 6.559 1.00 79.31 215 LEU A N 1
ATOM 1764 C CA . LEU A 1 215 ? -19.109 -11.339 6.217 1.00 79.31 215 LEU A CA 1
ATOM 1765 C C . LEU A 1 215 ? -19.192 -12.473 7.250 1.00 79.31 215 LEU A C 1
ATOM 1767 O O . LEU A 1 215 ? -18.732 -13.569 6.948 1.00 79.31 215 LEU A O 1
ATOM 1771 N N . ASP A 1 216 ? -19.761 -12.214 8.436 1.00 74.06 216 ASP A N 1
ATOM 1772 C CA . ASP A 1 216 ? -19.905 -13.168 9.552 1.00 74.06 216 ASP A CA 1
ATOM 1773 C C . ASP A 1 216 ? -18.602 -13.925 9.875 1.00 74.06 216 ASP A C 1
ATOM 1775 O O . ASP A 1 216 ? -18.590 -15.109 10.202 1.00 74.06 216 ASP A O 1
ATOM 1779 N N . HIS A 1 217 ? -17.469 -13.228 9.747 1.00 80.25 217 HIS A N 1
ATOM 1780 C CA . HIS A 1 217 ? -16.135 -13.779 9.946 1.00 80.25 217 HIS A CA 1
ATOM 1781 C C . HIS A 1 217 ? -15.425 -12.990 11.049 1.00 80.25 217 HIS A C 1
ATOM 1783 O O . HIS A 1 217 ? -14.708 -12.031 10.771 1.00 80.25 217 HIS A O 1
ATOM 1789 N N . SER A 1 218 ? -15.633 -13.386 12.311 1.00 82.44 218 SER A N 1
ATOM 1790 C CA . SER A 1 218 ? -15.145 -12.659 13.502 1.00 82.44 218 SER A CA 1
ATOM 1791 C C . SER A 1 218 ? -13.642 -12.387 13.489 1.00 82.44 218 SER A C 1
ATOM 1793 O O . SER A 1 218 ? -13.179 -11.364 13.991 1.00 82.44 218 SER A O 1
ATOM 1795 N N . ASP A 1 219 ? -12.884 -13.288 12.869 1.00 88.88 219 ASP A N 1
ATOM 1796 C CA . ASP A 1 219 ? -11.426 -13.239 12.870 1.00 88.88 219 ASP A CA 1
ATOM 1797 C C . ASP A 1 219 ? -10.869 -12.372 11.728 1.00 88.88 219 ASP A C 1
ATOM 1799 O O . ASP A 1 219 ? -9.655 -12.293 11.558 1.00 88.88 219 ASP A O 1
ATOM 1803 N N . LEU A 1 220 ? -11.727 -11.698 10.949 1.00 90.25 220 LEU A N 1
ATOM 1804 C CA . LEU A 1 220 ? -11.332 -10.804 9.861 1.00 90.25 220 LEU A CA 1
ATOM 1805 C C . LEU A 1 220 ? -11.831 -9.379 10.111 1.00 90.25 220 LEU A C 1
ATOM 1807 O O . LEU A 1 220 ? -13.025 -9.102 10.057 1.00 90.25 220 LEU A O 1
ATOM 1811 N N . ILE A 1 221 ? -10.888 -8.459 10.301 1.00 93.31 221 ILE A N 1
ATOM 1812 C CA . ILE A 1 221 ? -11.142 -7.024 10.423 1.00 93.31 221 ILE A CA 1
ATOM 1813 C C . ILE A 1 221 ? -10.740 -6.343 9.113 1.00 93.31 221 ILE A C 1
ATOM 1815 O O . ILE A 1 221 ? -9.603 -6.463 8.657 1.00 93.31 221 ILE A O 1
ATOM 1819 N N . LEU A 1 222 ? -11.660 -5.605 8.501 1.00 91.56 222 LEU A N 1
ATOM 1820 C CA . LEU A 1 222 ? -11.469 -4.888 7.247 1.00 91.56 222 LEU A CA 1
ATOM 1821 C C . LEU A 1 222 ? -11.263 -3.398 7.472 1.00 91.56 222 LEU A C 1
ATOM 1823 O O . LEU A 1 222 ? -12.082 -2.732 8.092 1.00 91.56 222 LEU A O 1
ATOM 1827 N N . ASN A 1 223 ? -10.217 -2.826 6.891 1.00 93.88 223 ASN A N 1
ATOM 1828 C CA . ASN A 1 223 ? -9.921 -1.400 7.013 1.00 93.88 223 ASN A CA 1
ATOM 1829 C C . ASN A 1 223 ? -9.722 -0.769 5.644 1.00 93.88 223 ASN A C 1
ATOM 1831 O O . ASN A 1 223 ? -9.314 -1.440 4.702 1.00 93.88 223 ASN A O 1
ATOM 1835 N N . SER A 1 224 ? -9.948 0.535 5.535 1.00 93.00 224 SER A N 1
ATOM 1836 C CA . SER A 1 224 ? -9.574 1.292 4.343 1.00 93.00 224 SER A CA 1
ATOM 1837 C C . SER A 1 224 ? -8.919 2.604 4.727 1.00 93.00 224 SER A C 1
ATOM 1839 O O . SER A 1 224 ? -9.419 3.286 5.622 1.00 93.00 224 SER A O 1
ATOM 1841 N N . PHE A 1 225 ? -7.845 2.965 4.034 1.00 95.38 225 PHE A N 1
ATOM 1842 C CA . PHE A 1 225 ? -7.146 4.232 4.198 1.00 95.38 225 PHE A CA 1
ATOM 1843 C C . PHE A 1 225 ? -6.871 4.882 2.848 1.00 95.38 225 PHE A C 1
ATOM 1845 O O . PHE A 1 225 ? -6.407 4.233 1.908 1.00 95.38 225 PHE A O 1
ATOM 1852 N N . ILE A 1 226 ? -7.090 6.193 2.794 1.00 94.06 226 ILE A N 1
ATOM 1853 C CA . ILE A 1 226 ? -6.568 7.039 1.724 1.00 94.06 226 ILE A CA 1
ATOM 1854 C C . ILE A 1 226 ? -5.306 7.709 2.252 1.00 94.06 226 ILE A C 1
ATOM 1856 O O . ILE A 1 226 ? -5.343 8.406 3.268 1.00 94.06 226 ILE A O 1
ATOM 1860 N N . LEU A 1 227 ? -4.192 7.521 1.550 1.00 95.69 227 LEU A N 1
ATOM 1861 C CA . LEU A 1 227 ? -2.933 8.180 1.876 1.00 95.69 227 LEU A CA 1
ATOM 1862 C C . LEU A 1 227 ? -2.740 9.360 0.921 1.00 95.69 227 LEU A C 1
ATOM 1864 O O . LEU A 1 227 ? -2.361 9.206 -0.237 1.00 95.69 227 LEU A O 1
ATOM 1868 N N . SER A 1 228 ? -3.063 10.558 1.395 1.00 93.25 228 SER A N 1
ATOM 1869 C CA . SER A 1 228 ? -3.048 11.769 0.587 1.00 93.25 228 SER A CA 1
ATOM 1870 C C . SER A 1 228 ? -1.625 12.249 0.316 1.00 93.25 228 SER A C 1
ATOM 1872 O O . SER A 1 228 ? -0.897 12.633 1.235 1.00 93.25 228 SER A O 1
ATOM 1874 N N . ILE A 1 229 ? -1.260 12.346 -0.962 1.00 91.69 229 ILE A N 1
ATOM 1875 C CA . ILE A 1 229 ? -0.083 13.118 -1.400 1.00 91.69 229 ILE A CA 1
ATOM 1876 C C . ILE A 1 229 ? -0.388 14.610 -1.583 1.00 91.69 229 ILE A C 1
ATOM 1878 O O . ILE A 1 229 ? 0.515 15.397 -1.850 1.00 91.69 229 ILE A O 1
ATOM 1882 N N . THR A 1 230 ? -1.659 15.012 -1.484 1.00 91.31 230 THR A N 1
ATOM 1883 C CA . THR A 1 230 ? -2.062 16.420 -1.577 1.00 91.31 230 THR A CA 1
ATOM 1884 C C . THR A 1 230 ? -1.897 17.074 -0.210 1.00 91.31 230 THR A C 1
ATOM 1886 O O . THR A 1 230 ? -2.559 16.641 0.734 1.00 91.31 230 THR A O 1
ATOM 1889 N N . PRO A 1 231 ? -1.063 18.119 -0.073 1.00 90.00 231 PRO A N 1
ATOM 1890 C CA . PRO A 1 231 ? -0.991 18.873 1.168 1.00 90.00 231 PRO A CA 1
ATOM 1891 C C . PRO A 1 231 ? -2.342 19.454 1.551 1.00 90.00 231 PRO A C 1
ATOM 1893 O O . PRO A 1 231 ? -3.085 19.921 0.694 1.00 90.00 231 PRO A O 1
ATOM 1896 N N . MET A 1 232 ? -2.623 19.489 2.851 1.00 89.00 232 MET A N 1
ATOM 1897 C CA . MET A 1 232 ? -3.885 19.989 3.399 1.00 89.00 232 MET A CA 1
ATOM 1898 C C . MET A 1 232 ? -4.276 21.372 2.850 1.00 89.00 232 MET A C 1
ATOM 1900 O O . MET A 1 232 ? -5.421 21.611 2.476 1.00 89.00 232 MET A O 1
ATOM 1904 N N . LYS A 1 233 ? -3.288 22.266 2.716 1.00 88.88 233 LYS A N 1
ATOM 1905 C CA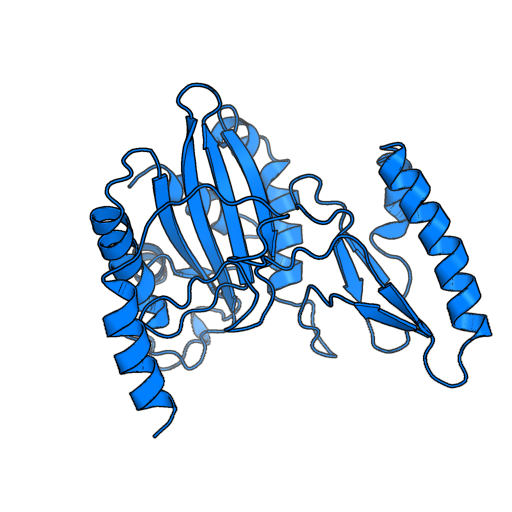 . LYS A 1 233 ? -3.444 23.619 2.152 1.00 88.88 233 LYS A CA 1
ATOM 1906 C C . LYS A 1 233 ? -3.864 23.657 0.675 1.00 88.88 233 LYS A C 1
ATOM 1908 O O . LYS A 1 233 ? -4.329 24.692 0.213 1.00 88.88 233 LYS A O 1
ATOM 1913 N N . ASP A 1 234 ? -3.644 22.571 -0.063 1.00 90.62 234 ASP A N 1
ATOM 1914 C CA . ASP A 1 234 ? -3.865 22.482 -1.507 1.00 90.62 234 ASP A CA 1
ATOM 1915 C C . ASP A 1 234 ? -5.180 21.766 -1.852 1.00 90.62 234 ASP A C 1
ATOM 1917 O O . ASP A 1 234 ? -5.526 21.686 -3.032 1.00 90.62 234 ASP A O 1
ATOM 1921 N N . ILE A 1 235 ? -5.915 21.252 -0.856 1.00 89.06 235 ILE A N 1
ATOM 1922 C CA . ILE A 1 235 ? -7.243 20.659 -1.044 1.00 89.06 235 ILE A CA 1
ATOM 1923 C C . ILE A 1 235 ? -8.257 21.773 -1.313 1.00 89.06 235 ILE A C 1
ATOM 1925 O O . ILE A 1 235 ? -8.398 22.715 -0.532 1.00 89.06 235 ILE A O 1
ATOM 1929 N N . LEU A 1 236 ? -8.985 21.658 -2.423 1.00 83.75 236 LEU A N 1
ATOM 1930 C CA . LEU A 1 236 ? -10.075 22.566 -2.760 1.00 83.75 236 LEU A CA 1
ATOM 1931 C C . LEU A 1 236 ? -11.353 22.145 -2.029 1.00 83.75 236 LEU A C 1
ATOM 1933 O O . LEU A 1 236 ? -11.571 20.964 -1.787 1.00 83.75 236 LEU A O 1
ATOM 1937 N N . ASN A 1 237 ? -12.219 23.108 -1.703 1.00 72.75 237 ASN A N 1
ATOM 1938 C CA . ASN A 1 237 ? -13.481 22.866 -0.981 1.00 72.75 237 ASN A CA 1
ATOM 1939 C C . ASN A 1 237 ? -13.299 22.153 0.372 1.00 72.75 237 ASN A C 1
ATOM 1941 O O . ASN A 1 237 ? -14.161 21.388 0.808 1.00 72.75 237 ASN A O 1
ATOM 1945 N N . ASN A 1 238 ? -12.174 22.412 1.037 1.00 73.06 238 ASN A N 1
ATOM 1946 C CA . ASN A 1 238 ? -11.889 21.843 2.338 1.00 73.06 238 ASN A CA 1
ATOM 1947 C C . ASN A 1 238 ? -12.572 22.643 3.457 1.00 73.06 238 ASN A C 1
ATOM 1949 O O . ASN A 1 238 ? -12.333 23.841 3.607 1.00 73.06 238 ASN A O 1
ATOM 1953 N N . SER A 1 239 ? -13.388 21.962 4.254 1.00 79.00 239 SER A N 1
ATOM 1954 C CA . SER A 1 239 ? -13.957 22.476 5.503 1.00 79.00 239 SER A CA 1
ATOM 1955 C C . SER A 1 239 ? -13.473 21.712 6.736 1.00 79.00 239 SER A C 1
ATOM 1957 O O . SER A 1 239 ? -13.869 22.076 7.837 1.00 79.00 239 SER A O 1
ATOM 1959 N N . LEU A 1 240 ? -12.677 20.655 6.546 1.00 88.56 240 LEU A N 1
ATOM 1960 C CA . LEU A 1 240 ? -12.226 19.757 7.601 1.00 88.56 240 LEU A CA 1
ATOM 1961 C C . LEU A 1 240 ? -10.815 20.116 8.079 1.00 88.56 240 LEU A C 1
ATOM 1963 O O . LEU A 1 240 ? -10.016 20.674 7.322 1.00 88.56 240 LEU A O 1
ATOM 1967 N N . SER A 1 241 ? -10.503 19.767 9.324 1.00 91.38 241 SER A N 1
ATOM 1968 C CA . SER A 1 241 ? -9.157 19.732 9.893 1.00 91.38 241 SER A CA 1
ATOM 1969 C C . SER A 1 241 ? -8.424 18.434 9.531 1.00 91.38 241 SER A C 1
ATOM 1971 O O . SER A 1 241 ? -8.997 17.496 8.974 1.00 91.38 241 SER A O 1
ATOM 1973 N N . GLU A 1 242 ? -7.121 18.375 9.816 1.00 90.62 242 GLU A N 1
ATOM 1974 C CA . GLU A 1 242 ? -6.323 17.169 9.566 1.00 90.62 242 GLU A CA 1
ATOM 1975 C C . GLU A 1 242 ? -6.776 16.015 10.473 1.00 90.62 242 GLU A C 1
ATOM 1977 O O . GLU A 1 242 ? -6.825 14.863 10.046 1.00 90.62 242 GLU A O 1
ATOM 1982 N N . GLU A 1 243 ? -7.198 16.336 11.696 1.00 92.44 243 GLU A N 1
ATOM 1983 C CA . GLU A 1 243 ? -7.793 15.396 12.640 1.00 92.44 243 GLU A CA 1
ATOM 1984 C C . GLU A 1 243 ? -9.127 14.848 12.121 1.00 92.44 243 GLU A C 1
ATOM 1986 O O . GLU A 1 243 ? -9.330 13.637 12.148 1.00 92.44 243 GLU A O 1
ATOM 1991 N N . GLU A 1 244 ? -9.997 15.700 11.571 1.00 93.69 244 GLU A N 1
ATOM 1992 C CA . GLU A 1 244 ? -11.276 15.274 10.982 1.00 93.69 244 GLU A CA 1
ATOM 1993 C C . GLU A 1 244 ? -11.073 14.381 9.741 1.00 93.69 244 GLU A C 1
ATOM 1995 O O . GLU A 1 244 ? -11.821 13.425 9.519 1.00 93.69 244 GLU A O 1
ATOM 2000 N N . PHE A 1 245 ? -10.029 14.624 8.941 1.00 93.75 245 PHE A N 1
ATOM 2001 C CA . PHE A 1 245 ? -9.624 13.693 7.881 1.00 93.75 245 PHE A CA 1
ATOM 2002 C C . PHE A 1 245 ? -9.098 12.369 8.447 1.00 93.75 245 PHE A C 1
ATOM 2004 O O . PHE A 1 245 ? -9.470 11.299 7.958 1.00 93.75 245 PHE A O 1
ATOM 2011 N N . ALA A 1 246 ? -8.289 12.413 9.504 1.00 94.25 246 ALA A N 1
ATOM 2012 C CA . ALA A 1 246 ? -7.769 11.213 10.148 1.00 94.25 246 ALA A CA 1
ATOM 2013 C C . ALA A 1 246 ? -8.873 10.370 10.810 1.00 94.25 246 ALA A C 1
ATOM 2015 O O . ALA A 1 246 ? -8.787 9.137 10.834 1.00 94.25 246 ALA A O 1
ATOM 2016 N N . GLU A 1 247 ? -9.940 10.993 11.315 1.00 93.94 247 GLU A N 1
ATOM 2017 C CA . GLU A 1 247 ? -11.153 10.306 11.771 1.00 93.94 247 GLU A CA 1
ATOM 2018 C C . GLU A 1 247 ? -11.798 9.499 10.639 1.00 93.94 247 GLU A C 1
ATOM 2020 O O . GLU A 1 247 ? -12.199 8.357 10.870 1.00 93.94 247 GLU A O 1
ATOM 2025 N N . LYS A 1 248 ? -11.772 10.038 9.414 1.00 93.88 248 LYS A N 1
ATOM 2026 C CA . LYS A 1 248 ? -12.238 9.408 8.167 1.00 93.88 248 LYS A CA 1
ATOM 2027 C C . LYS A 1 248 ? -11.216 8.480 7.492 1.00 93.88 248 LYS A C 1
ATOM 2029 O O . LYS A 1 248 ? -11.388 8.118 6.333 1.00 93.88 248 LYS A O 1
ATOM 2034 N N . ASN A 1 249 ? -10.139 8.099 8.182 1.00 95.81 249 ASN A N 1
ATOM 2035 C CA . ASN A 1 249 ? -9.044 7.275 7.646 1.00 95.81 249 ASN A CA 1
ATOM 2036 C C . ASN A 1 249 ? -8.320 7.896 6.432 1.00 95.81 249 ASN A C 1
ATOM 2038 O O . ASN A 1 249 ? -7.724 7.185 5.620 1.00 95.81 249 ASN A O 1
ATOM 2042 N N . VAL A 1 250 ? -8.337 9.223 6.316 1.00 95.12 250 VAL A N 1
ATOM 2043 C CA . VAL A 1 250 ? -7.537 9.963 5.339 1.00 95.12 250 VAL A CA 1
ATOM 2044 C C . VAL A 1 250 ? -6.310 10.515 6.056 1.00 95.12 250 VAL A C 1
ATOM 2046 O O . VAL A 1 250 ? -6.429 11.355 6.943 1.00 95.12 250 VAL A O 1
ATOM 2049 N N . LEU A 1 251 ? -5.124 10.029 5.693 1.00 96.00 251 LEU A N 1
ATOM 2050 C CA . LEU A 1 251 ? -3.856 10.420 6.316 1.00 96.00 251 LEU A CA 1
ATOM 2051 C C . LEU A 1 251 ? -2.940 11.086 5.295 1.00 96.00 251 LEU A C 1
ATOM 2053 O O . LEU A 1 251 ? -2.933 10.714 4.126 1.00 96.00 251 LEU A O 1
ATOM 2057 N N . PHE A 1 252 ? -2.141 12.056 5.725 1.00 93.88 252 PHE A N 1
ATOM 2058 C CA . PHE A 1 252 ? -1.299 12.841 4.827 1.00 93.88 252 PHE A CA 1
ATOM 2059 C C . PHE A 1 252 ? 0.126 12.286 4.762 1.00 93.88 252 PHE A C 1
ATOM 2061 O O . PHE A 1 252 ? 0.809 12.145 5.772 1.00 93.88 252 PHE A O 1
ATOM 2068 N N . MET A 1 253 ? 0.598 12.004 3.547 1.00 92.06 253 MET A N 1
ATOM 2069 C CA . MET A 1 253 ? 1.956 11.511 3.279 1.00 92.06 253 MET A CA 1
ATOM 2070 C C . MET A 1 253 ? 3.004 12.632 3.219 1.00 92.06 253 MET A C 1
ATOM 2072 O O . MET A 1 253 ? 4.199 12.357 3.072 1.00 92.06 253 MET A O 1
ATOM 2076 N N . VAL A 1 254 ? 2.561 13.891 3.247 1.00 85.69 254 VAL A N 1
ATOM 2077 C CA . VAL A 1 254 ? 3.414 15.080 3.171 1.00 85.69 254 VAL A CA 1
ATOM 2078 C C . VAL A 1 254 ? 3.716 15.612 4.573 1.00 85.69 254 VAL A C 1
ATOM 2080 O O . VAL A 1 254 ? 2.851 15.609 5.440 1.00 85.69 254 VAL A O 1
ATOM 2083 N N . GLY A 1 255 ? 4.941 16.092 4.801 1.00 78.75 255 GLY A N 1
ATOM 2084 C CA . GLY A 1 255 ? 5.371 16.597 6.110 1.00 78.75 255 GLY A CA 1
ATOM 2085 C C . GLY A 1 255 ? 6.301 15.629 6.846 1.00 78.75 255 GLY A C 1
ATOM 2086 O O . GLY A 1 255 ? 7.421 15.401 6.391 1.00 78.75 255 GLY A O 1
ATOM 2087 N N . ASN A 1 256 ? 5.861 15.096 7.993 1.00 73.44 256 ASN A N 1
ATOM 2088 C CA . ASN A 1 256 ? 6.690 14.396 8.992 1.00 73.44 256 ASN A CA 1
ATOM 2089 C C . ASN A 1 256 ? 7.079 12.948 8.615 1.00 73.44 256 ASN A C 1
ATOM 2091 O O . ASN A 1 256 ? 6.845 12.009 9.380 1.00 73.44 256 ASN A O 1
ATOM 2095 N N . GLY A 1 257 ? 7.700 12.758 7.449 1.00 83.81 257 GLY A N 1
ATOM 2096 C CA . GLY A 1 257 ? 8.270 11.474 7.028 1.00 83.81 257 GLY A CA 1
ATOM 2097 C C . GLY A 1 257 ? 7.263 10.324 7.115 1.00 83.81 257 GLY A C 1
ATOM 2098 O O . GLY A 1 257 ? 6.213 10.365 6.484 1.00 83.81 257 GLY A O 1
ATOM 2099 N N . THR A 1 258 ? 7.572 9.311 7.928 1.00 90.88 258 THR A N 1
ATOM 2100 C CA . THR A 1 258 ? 6.767 8.090 8.101 1.00 90.88 258 THR A CA 1
ATOM 2101 C C . THR A 1 258 ? 5.751 8.159 9.252 1.00 90.88 258 THR A C 1
ATOM 2103 O O . THR A 1 258 ? 5.193 7.131 9.632 1.00 90.88 258 THR A O 1
ATOM 2106 N N . ALA A 1 259 ? 5.515 9.325 9.867 1.00 91.50 259 ALA A N 1
ATOM 2107 C CA . ALA A 1 259 ? 4.643 9.438 11.046 1.00 91.50 259 ALA A CA 1
ATOM 2108 C C . ALA A 1 259 ? 3.202 8.957 10.782 1.00 91.50 259 ALA A C 1
ATOM 2110 O O . ALA A 1 259 ? 2.596 8.314 11.644 1.00 91.50 259 ALA A O 1
ATOM 2111 N N . TYR A 1 260 ? 2.694 9.196 9.570 1.00 94.81 260 TYR A N 1
ATOM 2112 C CA . TYR A 1 260 ? 1.367 8.754 9.142 1.00 94.81 260 TYR A CA 1
ATOM 2113 C C . TYR A 1 260 ? 1.206 7.225 9.189 1.00 94.81 260 TYR A C 1
ATOM 2115 O O . TYR A 1 260 ? 0.122 6.737 9.491 1.00 94.81 260 TYR A O 1
ATOM 2123 N N . LEU A 1 261 ? 2.278 6.451 8.975 1.00 96.25 261 LEU A N 1
ATOM 2124 C CA . LEU A 1 261 ? 2.237 4.985 9.052 1.00 96.25 261 LEU A CA 1
ATOM 2125 C C . LEU A 1 261 ? 2.041 4.497 10.485 1.00 96.25 261 LEU A C 1
ATOM 2127 O O . LEU A 1 261 ? 1.287 3.557 10.722 1.00 96.25 261 LEU A O 1
ATOM 2131 N N . GLY A 1 262 ? 2.662 5.173 11.453 1.00 94.75 262 GLY A N 1
ATOM 2132 C CA . GLY A 1 262 ? 2.436 4.874 12.863 1.00 94.75 262 GLY A CA 1
ATOM 2133 C C . GLY A 1 262 ? 1.015 5.199 13.306 1.00 94.75 262 GLY A C 1
ATOM 2134 O O . GLY A 1 262 ? 0.432 4.449 14.087 1.00 94.75 262 GLY A O 1
ATOM 2135 N N . GLN A 1 263 ? 0.435 6.284 12.790 1.00 95.00 263 GLN A N 1
ATOM 2136 C CA . GLN A 1 263 ? -0.973 6.605 13.017 1.00 95.00 263 GLN A CA 1
ATOM 2137 C C . GLN A 1 263 ? -1.898 5.564 12.372 1.00 95.00 263 GLN A C 1
ATOM 2139 O O . GLN A 1 263 ? -2.811 5.080 13.037 1.00 95.00 263 GLN A O 1
ATOM 2144 N N . MET A 1 264 ? -1.627 5.177 11.120 1.00 96.31 264 MET A N 1
ATOM 2145 C CA . MET A 1 264 ? -2.378 4.154 10.389 1.00 96.31 264 MET A CA 1
ATOM 2146 C C . MET A 1 264 ? -2.397 2.826 11.149 1.00 96.31 264 MET A C 1
ATOM 2148 O O . MET A 1 264 ? -3.469 2.315 11.456 1.00 96.31 264 MET A O 1
ATOM 2152 N N . LEU A 1 265 ? -1.225 2.298 11.518 1.00 95.62 265 LEU A N 1
ATOM 2153 C CA . LEU A 1 265 ? -1.110 1.006 12.201 1.00 95.62 265 LEU A CA 1
ATOM 2154 C C . LEU A 1 265 ? -1.755 1.019 13.588 1.00 95.62 265 LEU A C 1
ATOM 2156 O O . LEU A 1 265 ? -2.479 0.091 13.929 1.00 95.62 265 LEU A O 1
ATOM 2160 N N . LYS A 1 266 ? -1.591 2.093 14.369 1.00 94.75 266 LYS A N 1
ATOM 2161 C CA . LYS A 1 266 ? -2.315 2.227 15.644 1.00 94.75 266 LYS A CA 1
ATOM 2162 C C . LYS A 1 266 ? -3.828 2.202 15.438 1.00 94.75 266 LYS A C 1
ATOM 2164 O O . LYS A 1 266 ? -4.533 1.547 16.192 1.00 94.75 266 LYS A O 1
ATOM 2169 N N . LYS A 1 267 ? -4.326 2.886 14.410 1.00 95.12 267 LYS A N 1
ATOM 2170 C CA . LYS A 1 267 ? -5.760 2.959 14.117 1.00 95.12 267 LYS A CA 1
ATOM 2171 C C . LYS A 1 267 ? -6.325 1.656 13.532 1.00 95.12 267 LYS A C 1
ATOM 2173 O O . LYS A 1 267 ? -7.513 1.402 13.684 1.00 95.12 267 LYS A O 1
ATOM 2178 N N . ILE A 1 268 ? -5.491 0.815 12.918 1.00 94.81 268 ILE A N 1
ATOM 2179 C CA . ILE A 1 268 ? -5.864 -0.553 12.522 1.00 94.81 268 ILE A CA 1
ATOM 2180 C C . ILE A 1 268 ? -6.177 -1.417 13.755 1.00 94.81 268 ILE A C 1
ATOM 2182 O O . ILE A 1 268 ? -7.115 -2.205 13.706 1.00 94.81 268 ILE A O 1
ATOM 2186 N N . PHE A 1 269 ? -5.437 -1.242 14.855 1.00 89.12 269 PHE A N 1
ATOM 2187 C CA . PHE A 1 269 ? -5.585 -2.065 16.064 1.00 89.12 269 PHE A CA 1
ATOM 2188 C C . PHE A 1 269 ? -6.580 -1.525 17.107 1.00 89.12 269 PHE A C 1
ATOM 2190 O O . PHE A 1 269 ? -6.974 -2.272 17.996 1.00 89.12 269 PHE A O 1
ATOM 2197 N N . VAL A 1 270 ? -6.953 -0.241 17.054 1.00 78.94 270 VAL A N 1
ATOM 2198 C CA . VAL A 1 270 ? -7.729 0.453 18.112 1.00 78.94 270 VAL A CA 1
ATOM 2199 C C . VAL A 1 270 ? -9.169 0.738 17.664 1.00 78.94 270 VAL A C 1
ATOM 2201 O O . VAL A 1 270 ? -9.683 1.830 17.878 1.00 78.94 270 VAL A O 1
ATOM 2204 N N . GLN A 1 271 ? -9.815 -0.199 16.976 1.00 58.00 271 GLN A N 1
ATOM 2205 C CA . GLN A 1 271 ? -11.174 0.036 16.472 1.00 58.00 271 GLN A CA 1
ATOM 2206 C C . GLN A 1 271 ? -12.268 -0.155 17.509 1.00 58.00 271 GLN A C 1
ATOM 2208 O O . GLN A 1 271 ? -12.178 -1.126 18.290 1.00 58.00 271 GLN A O 1
#

pLDDT: mean 80.77, std 13.66, range [43.91, 96.31]

Foldseek 3Di:
DVVVVLLVVQVVVLLVDEDDDDDCPDPVDNADDPPDKDKFFDPPLVVVLVVVVVVVVVVVVCVVVVVVVVCVCQCCPPQKHFPQQVQEPDPGQIDGNAPPRRIDMPPPLFDDDHPDDGLVNLVSVLVSVVCPDPLNCVLCVQKRKHKYQQPDDCRHGPNCCDNLSDDARMWIWIAGNPPRQIETEGEHRDAQQAPACPRSNLQVQVRQVVSVVSNPDVSYHYGYAYEHQQPPVRRPNDPDDQVRSVVSRYHYCPDDRSVSVVSNSVVSVPD

Organism: NCBI:txid1217666

Sequence (271 aa):
MDKFYHAIKNAYEGQFYAVTEFSLDDKDLPVQICEQYTLTAKDGQNNEAQEVFDRLETLKDLVAKGDVEKLAPWKEDGSFRAITFDRHLFYPLLDKKDESLPFTWSPMLFDYTSHTQSSEVKFVLDLQSYINTPAAAELLKDYELYLLRNADNKYRGLGFALAGNFYPDFLLWLVNKETGQQYLTLVDPKGIRNMNHDDAKIEFYKEIKSIEAKLDHSDLILNSFILSITPMKDILNNSLSEEEFAEKNVLFMVGNGTAYLGQMLKKIFVQ

Radius of gyration: 19.88 Å; chains: 1; bounding box: 51×48×51 Å

Secondary structure (DSSP, 8-state):
-HHHHHHHHHHHHTTS-------TT-SSS------S-EEEEPTT-HHHHHHHHHHHHHHHHHHHHT-GGGGGGGGGBTTEEEE--TTBSSSSEEEESSTT-SEEEES--S--BTTB--HHHHHHHHHHHHHTSHHHHHHTTTEEEEEEE--S-TTTSS----TT----SEEEEEEETTT--EEEEEEEEE--TT--TT-HHHHHHHHHHHHHTTTT-TTEEEEEEEEE-S-GGG-TT----HHHHHHTTEEE-SSSTTHHHHHHHHHHH--